Protein AF-A0A3D4I3X6-F1 (afdb_monomer)

Sequence (259 aa):
MLPAADVKYAAGTLLCGEGNVLPPDFGYNLPGGILLLSLNDIINVSFRKSGALKGKGYNADDVD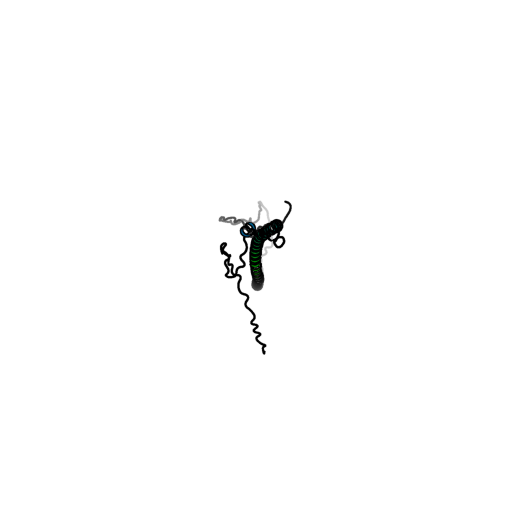SFIEHVRESFEELNKQVVDQGEQIEKLTGEKRQAYEKVKVLADKTEEYRAQEDEIKNALISAQKLGDASVREARHKAEIIVKDAGIKAQRMADDYDRQLAGKKDELRKLQKEVSDFKAKLLSIYKEHLTAIDAIPSYKPEPEPVPEKEPVPHAGESRPDAQPVNAEKEESASAVDKGHDPLSAEISYFDDGGAEG

Secondary structure (DSSP, 8-state):
-----------------------S------TT------HHHHHT--PPP--S-TT-S--HHHHHHHHHHHHHHHHHHHHHHHHHHHHHHHHHHHHHHHHHHHHHHHHHHHHHHHHHHHHHHHHHHHHHHHHHHHHHHHHHHHHHHHHHHHHHHHHHHHHHHHHHHHHHHHHHHHHHHHHHHHHHHHHHHHHHHHHHTS----PPP---------------------------------PPP--S---------------

pLDDT: mean 72.93, std 25.12, range [32.94, 98.69]

Structure (mmCIF, N/CA/C/O backbone):
data_AF-A0A3D4I3X6-F1
#
_entry.id   AF-A0A3D4I3X6-F1
#
loop_
_atom_site.group_PDB
_atom_site.id
_atom_site.type_symbol
_atom_site.label_atom_id
_atom_site.label_alt_id
_atom_site.label_comp_id
_atom_site.label_asym_id
_atom_site.label_entity_id
_atom_site.label_seq_id
_atom_site.pdbx_PDB_ins_code
_atom_site.Cartn_x
_atom_site.Cartn_y
_atom_site.Cartn_z
_atom_site.occupancy
_atom_site.B_iso_or_equiv
_atom_site.auth_seq_id
_atom_site.auth_comp_id
_atom_site.auth_asym_id
_atom_site.auth_atom_id
_atom_site.pdbx_PDB_model_num
ATOM 1 N N . MET A 1 1 ? 8.907 -39.521 -16.634 1.00 35.03 1 MET A N 1
ATOM 2 C CA . MET A 1 1 ? 9.838 -40.666 -16.608 1.00 35.03 1 MET A CA 1
ATOM 3 C C . MET A 1 1 ? 10.117 -41.036 -18.054 1.00 35.03 1 MET A C 1
ATOM 5 O O . MET A 1 1 ? 9.167 -41.271 -18.784 1.00 35.03 1 MET A O 1
ATOM 9 N N . LEU A 1 2 ? 11.404 -41.027 -18.402 1.00 39.78 2 LEU A N 1
ATOM 10 C CA . LEU A 1 2 ? 12.071 -41.277 -19.688 1.00 39.78 2 LEU A CA 1
ATOM 11 C C . LEU A 1 2 ? 12.184 -40.133 -20.728 1.00 39.78 2 LEU A C 1
ATOM 13 O O . LEU A 1 2 ? 11.213 -39.408 -20.932 1.00 39.78 2 LEU A O 1
ATOM 17 N N . PRO A 1 3 ? 13.382 -39.966 -21.346 1.00 44.84 3 PRO A N 1
ATOM 18 C CA . PRO A 1 3 ? 13.825 -38.740 -22.018 1.00 44.84 3 PRO A CA 1
ATOM 19 C C . PRO A 1 3 ? 14.128 -38.933 -23.524 1.00 44.84 3 PRO A C 1
ATOM 21 O O . PRO A 1 3 ? 14.330 -40.048 -23.997 1.00 44.84 3 PRO A O 1
ATOM 24 N N . ALA A 1 4 ? 14.227 -37.841 -24.282 1.00 40.03 4 ALA A N 1
ATOM 25 C CA . ALA A 1 4 ? 14.793 -37.821 -25.636 1.00 40.03 4 ALA A CA 1
ATOM 26 C C . ALA A 1 4 ? 15.517 -36.472 -25.794 1.00 40.03 4 ALA A C 1
ATOM 28 O O . ALA A 1 4 ? 14.891 -35.433 -25.624 1.00 40.03 4 ALA A O 1
ATOM 29 N N . ALA A 1 5 ? 16.846 -36.412 -25.808 1.00 43.47 5 ALA A N 1
ATOM 30 C CA . ALA A 1 5 ? 17.800 -36.857 -26.827 1.00 43.47 5 ALA A CA 1
ATOM 31 C C . ALA A 1 5 ? 18.409 -35.607 -27.481 1.00 43.47 5 ALA A C 1
ATOM 33 O O . ALA A 1 5 ? 17.716 -34.799 -28.096 1.00 43.47 5 ALA A O 1
ATOM 34 N N . ASP A 1 6 ? 19.716 -35.467 -27.273 1.00 42.31 6 ASP A N 1
ATOM 35 C CA . ASP A 1 6 ? 20.592 -34.440 -27.812 1.00 42.31 6 ASP A CA 1
ATOM 36 C C . ASP A 1 6 ? 20.463 -34.293 -29.332 1.00 42.31 6 ASP A C 1
ATOM 38 O O . ASP A 1 6 ? 20.670 -35.249 -30.080 1.00 42.31 6 ASP A O 1
ATOM 42 N N . VAL A 1 7 ? 20.257 -33.061 -29.795 1.00 43.44 7 VAL A N 1
ATOM 43 C CA . VAL A 1 7 ? 20.605 -32.660 -31.161 1.00 43.44 7 VAL A CA 1
ATOM 44 C C . VAL A 1 7 ? 21.654 -31.563 -31.063 1.00 43.44 7 VAL A C 1
ATOM 46 O O . VAL A 1 7 ? 21.364 -30.371 -30.994 1.00 43.44 7 VAL A O 1
ATOM 49 N N . LYS A 1 8 ? 22.914 -32.001 -31.050 1.00 38.53 8 LYS A N 1
ATOM 50 C CA . LYS A 1 8 ? 24.054 -31.173 -31.435 1.00 38.53 8 LYS A CA 1
ATOM 51 C C . LYS A 1 8 ? 23.896 -30.840 -32.917 1.00 38.53 8 LYS A C 1
ATOM 53 O O . LYS A 1 8 ? 24.055 -31.724 -33.753 1.00 38.53 8 LYS A O 1
ATOM 58 N N . TYR A 1 9 ? 23.631 -29.578 -33.238 1.00 34.62 9 TYR A N 1
ATOM 59 C CA . TYR A 1 9 ? 23.887 -29.048 -34.573 1.00 34.62 9 TYR A CA 1
ATOM 60 C C . TYR A 1 9 ? 25.056 -28.072 -34.482 1.00 34.62 9 TYR A C 1
ATOM 62 O O . TYR A 1 9 ? 24.935 -26.952 -33.994 1.00 34.62 9 TYR A O 1
ATOM 70 N N . ALA A 1 10 ? 26.217 -28.560 -34.907 1.00 35.19 10 ALA A N 1
ATOM 71 C CA . ALA A 1 10 ? 27.368 -27.745 -35.231 1.00 35.19 10 ALA A CA 1
ATOM 72 C C . ALA A 1 10 ? 27.200 -27.238 -36.671 1.00 35.19 10 ALA A C 1
ATOM 74 O O . ALA A 1 10 ? 27.252 -28.020 -37.614 1.00 3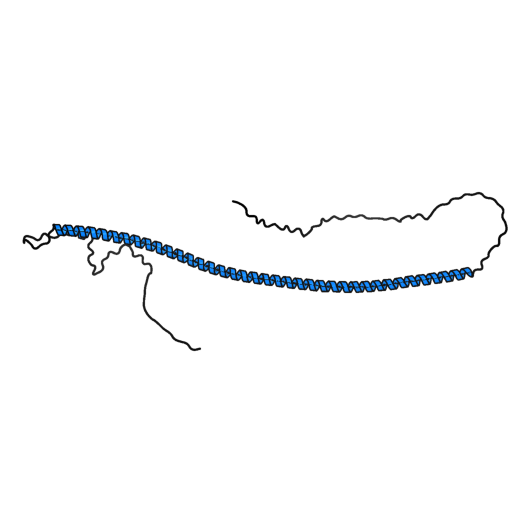5.19 10 ALA A O 1
ATOM 75 N N . ALA A 1 11 ? 26.996 -25.936 -36.821 1.00 37.91 11 ALA A N 1
ATOM 76 C CA . ALA A 1 11 ? 27.254 -25.154 -38.027 1.00 37.91 11 ALA A CA 1
ATOM 77 C C . ALA A 1 11 ? 27.308 -23.705 -37.531 1.00 37.91 11 ALA A C 1
ATOM 79 O O . ALA A 1 11 ? 26.317 -23.167 -37.062 1.00 37.91 11 ALA A O 1
ATOM 80 N N . GLY A 1 12 ? 28.481 -23.114 -37.378 1.00 33.50 12 GLY A N 1
ATOM 81 C CA . GLY A 1 12 ? 29.136 -22.475 -38.504 1.00 33.50 12 GLY A CA 1
ATOM 82 C C . GLY A 1 12 ? 29.430 -21.045 -38.073 1.00 33.50 12 GLY A C 1
ATOM 83 O O . GLY A 1 12 ? 28.535 -20.223 -37.935 1.00 33.50 12 GLY A O 1
ATOM 84 N N . THR A 1 13 ? 30.698 -20.818 -37.770 1.00 38.03 13 THR A N 1
ATOM 85 C CA . THR A 1 13 ? 31.395 -19.546 -37.617 1.00 38.03 13 THR A CA 1
ATOM 86 C C . THR A 1 13 ? 30.725 -18.375 -38.347 1.00 38.03 13 THR A C 1
ATOM 88 O O . THR A 1 13 ? 30.722 -18.343 -39.574 1.00 38.03 13 THR A O 1
ATOM 91 N N . LEU A 1 14 ? 30.267 -17.363 -37.607 1.00 35.75 14 LEU A N 1
ATOM 92 C CA . LEU A 1 14 ? 30.234 -15.986 -38.101 1.00 35.75 14 LEU A CA 1
ATOM 93 C C . LEU A 1 14 ? 30.877 -15.082 -37.051 1.00 35.75 14 LEU A C 1
ATOM 95 O O . LEU A 1 14 ? 30.293 -14.682 -36.048 1.00 35.75 14 LEU A O 1
ATOM 99 N N . LEU A 1 15 ? 32.165 -14.898 -37.304 1.00 35.88 15 LEU A N 1
ATOM 100 C CA . LEU A 1 15 ? 33.088 -13.977 -36.680 1.00 35.88 15 LEU A CA 1
ATOM 101 C C . LEU A 1 15 ? 32.664 -12.517 -36.893 1.00 35.88 15 LEU A C 1
ATOM 103 O O . LEU A 1 15 ? 32.221 -12.145 -37.974 1.00 35.88 15 LEU A O 1
ATOM 107 N N . CYS A 1 16 ? 32.976 -11.732 -35.862 1.00 34.25 16 CYS A N 1
ATOM 108 C CA . CYS A 1 16 ? 33.514 -10.372 -35.900 1.00 34.25 16 CYS A CA 1
ATOM 109 C C . CYS A 1 16 ? 32.629 -9.208 -36.365 1.00 34.25 16 CYS A C 1
ATOM 111 O O . CYS A 1 16 ? 32.230 -9.080 -37.516 1.00 34.25 16 CYS A O 1
ATOM 113 N N . GLY A 1 17 ? 32.507 -8.248 -35.450 1.00 36.88 17 GLY A N 1
ATOM 114 C CA . GLY A 1 17 ? 32.229 -6.848 -35.743 1.00 36.88 17 GLY A CA 1
ATOM 115 C C . GLY A 1 17 ? 32.719 -5.954 -34.606 1.00 36.88 17 GLY A C 1
ATOM 116 O O . GLY A 1 17 ? 32.003 -5.049 -34.193 1.00 36.88 17 GLY A O 1
ATOM 117 N N . GLU A 1 18 ? 33.893 -6.261 -34.039 1.00 39.97 18 GLU A N 1
ATOM 118 C CA . GLU A 1 18 ? 34.625 -5.303 -33.212 1.00 39.97 18 GLU A CA 1
ATOM 119 C C . GLU A 1 18 ? 34.936 -4.073 -34.062 1.00 39.97 18 GLU A C 1
ATOM 121 O O . GLU A 1 18 ? 35.338 -4.182 -35.224 1.00 39.97 18 GLU A O 1
ATOM 126 N N . GLY A 1 19 ? 34.703 -2.901 -33.475 1.00 45.53 19 GLY A N 1
ATOM 127 C CA . GLY A 1 19 ? 35.027 -1.624 -34.077 1.00 45.53 19 GLY A CA 1
ATOM 128 C C . GLY A 1 19 ? 36.520 -1.537 -34.343 1.00 45.53 19 GLY A C 1
ATOM 129 O O . GLY A 1 19 ? 37.296 -1.230 -33.446 1.00 45.53 19 GLY A O 1
ATOM 130 N N . ASN A 1 20 ? 36.899 -1.762 -35.593 1.00 36.06 20 ASN A N 1
ATOM 131 C CA . ASN A 1 20 ? 38.157 -1.28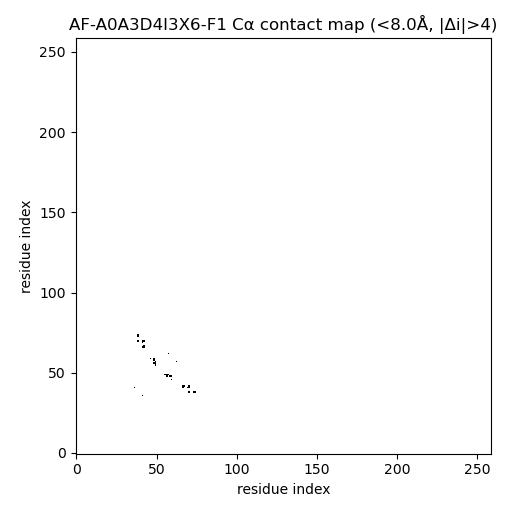8 -36.121 1.00 36.06 20 ASN A CA 1
ATOM 132 C C . ASN A 1 20 ? 37.811 -0.092 -37.003 1.00 36.06 20 ASN A C 1
ATOM 134 O O . ASN A 1 20 ? 37.352 -0.236 -38.136 1.00 36.06 20 ASN A O 1
ATOM 138 N N . VAL A 1 21 ? 37.962 1.102 -36.431 1.00 42.78 21 VAL A N 1
ATOM 139 C CA . VAL A 1 21 ? 38.090 2.328 -37.214 1.00 42.78 21 VAL A CA 1
ATOM 140 C C . VAL A 1 21 ? 39.324 2.110 -38.080 1.00 42.78 21 VAL A C 1
ATOM 142 O O . VAL A 1 21 ? 40.443 2.071 -37.572 1.00 42.78 21 VAL A O 1
ATOM 145 N N . LEU A 1 22 ? 39.105 1.857 -39.369 1.00 40.53 22 LEU A N 1
ATOM 146 C CA . LEU A 1 22 ? 40.184 1.781 -40.342 1.00 40.53 22 LEU A CA 1
ATOM 147 C C . LEU A 1 22 ? 40.937 3.120 -40.303 1.00 40.53 22 LEU A C 1
ATOM 149 O O . LEU A 1 22 ? 40.298 4.168 -40.421 1.00 40.53 22 LEU A O 1
ATOM 153 N N . PRO A 1 23 ? 42.262 3.116 -40.098 1.00 42.53 23 PRO A N 1
ATOM 154 C CA . PRO A 1 23 ? 43.032 4.348 -40.108 1.00 42.53 23 PRO A CA 1
ATOM 155 C C . PRO A 1 23 ? 42.989 4.976 -41.512 1.00 42.53 23 PRO A C 1
ATOM 157 O O . PRO A 1 23 ? 43.092 4.248 -42.507 1.00 42.53 23 PRO A O 1
ATOM 160 N N . PRO A 1 24 ? 42.859 6.310 -41.620 1.00 43.03 24 PRO A N 1
ATOM 161 C CA . PRO A 1 24 ? 42.995 7.007 -42.886 1.00 43.03 24 PRO A CA 1
ATOM 162 C C . PRO A 1 24 ? 44.492 7.101 -43.171 1.00 43.03 24 PRO A C 1
ATOM 164 O O . PRO A 1 24 ? 45.140 7.993 -42.649 1.00 43.03 24 PRO A O 1
ATOM 167 N N . ASP A 1 25 ? 45.049 6.087 -43.832 1.00 42.94 25 ASP A N 1
ATOM 168 C CA . ASP A 1 25 ? 46.314 6.111 -44.592 1.00 42.94 25 ASP A CA 1
ATOM 169 C C . ASP A 1 25 ? 46.874 4.686 -44.690 1.00 42.94 25 ASP A C 1
ATOM 171 O O . ASP A 1 25 ? 47.866 4.316 -44.064 1.00 42.94 25 ASP A O 1
ATOM 175 N N . PHE A 1 26 ? 46.238 3.852 -45.510 1.00 39.22 26 PHE A N 1
ATOM 176 C CA . PHE A 1 26 ? 46.918 2.696 -46.084 1.00 39.22 26 PHE A CA 1
ATOM 177 C C . PHE A 1 26 ? 46.927 2.865 -47.594 1.00 39.22 26 PHE A C 1
ATOM 179 O O . PHE A 1 26 ? 45.924 2.656 -48.272 1.00 39.22 26 PHE A O 1
ATOM 186 N N . GLY A 1 27 ? 48.086 3.268 -48.117 1.00 40.34 27 GLY A N 1
ATOM 187 C CA . GLY A 1 27 ? 48.372 3.198 -49.540 1.00 40.34 27 GLY A CA 1
ATOM 188 C C . GLY A 1 27 ? 48.134 1.771 -50.025 1.00 40.34 27 GLY A C 1
ATOM 189 O O . GLY A 1 27 ? 48.817 0.836 -49.607 1.00 40.34 27 GLY A O 1
ATOM 190 N N . TYR A 1 28 ? 47.135 1.600 -50.885 1.00 42.78 28 TYR A N 1
ATOM 191 C CA . TYR A 1 28 ? 46.808 0.316 -51.484 1.00 42.78 28 TYR A CA 1
ATOM 192 C C . TYR A 1 28 ? 47.929 -0.102 -52.439 1.00 42.78 28 TYR A C 1
ATOM 194 O O . TYR A 1 28 ? 47.981 0.314 -53.592 1.00 42.78 28 TYR A O 1
ATOM 202 N N . ASN A 1 29 ? 48.823 -0.957 -51.954 1.00 42.69 29 ASN A N 1
ATOM 203 C CA . ASN A 1 29 ? 49.679 -1.786 -52.792 1.00 42.69 29 ASN A CA 1
ATOM 204 C C . ASN A 1 29 ? 49.474 -3.246 -52.367 1.00 42.69 29 ASN A C 1
ATOM 206 O O . ASN A 1 29 ? 50.233 -3.805 -51.577 1.00 42.69 29 ASN A O 1
ATOM 210 N N . LEU A 1 30 ? 48.376 -3.848 -52.842 1.00 38.94 30 LEU A N 1
ATOM 211 C CA . LEU A 1 30 ? 48.201 -5.299 -52.797 1.00 38.94 30 LEU A CA 1
ATOM 212 C C . LEU A 1 30 ? 49.022 -5.931 -53.937 1.00 38.94 30 LEU A C 1
ATOM 214 O O . LEU A 1 30 ? 48.936 -5.458 -55.075 1.00 38.94 30 LEU A O 1
ATOM 218 N N . PRO A 1 31 ? 49.782 -7.013 -53.681 1.00 43.03 31 PRO A N 1
ATOM 219 C CA . PRO A 1 31 ? 50.557 -7.694 -54.710 1.00 43.03 31 PRO A CA 1
ATOM 220 C C . PRO A 1 31 ? 49.589 -8.434 -55.641 1.00 43.03 31 PRO A C 1
ATOM 222 O O . PRO A 1 31 ? 49.015 -9.457 -55.278 1.00 43.03 31 PRO A O 1
ATOM 225 N N . GLY A 1 32 ? 49.366 -7.865 -56.826 1.00 48.47 32 GLY A N 1
ATOM 226 C CA . GLY A 1 32 ? 48.333 -8.288 -57.780 1.00 48.47 32 GLY A CA 1
ATOM 227 C C . GLY A 1 32 ? 47.269 -7.223 -58.072 1.00 48.47 32 GLY A C 1
ATOM 228 O O . GLY A 1 32 ? 46.305 -7.512 -58.776 1.00 48.47 32 GLY A O 1
ATOM 229 N N . GLY A 1 33 ? 47.428 -6.005 -57.545 1.00 42.69 33 GLY A N 1
ATOM 230 C CA . GLY A 1 33 ? 46.546 -4.878 -57.824 1.00 42.69 33 GLY A CA 1
ATOM 231 C C . GLY A 1 33 ? 46.549 -4.504 -59.303 1.00 42.69 33 GLY A C 1
ATOM 232 O O . GLY A 1 33 ? 47.593 -4.205 -59.882 1.00 42.69 33 GLY A O 1
ATOM 233 N N . ILE A 1 34 ? 45.360 -4.496 -59.905 1.00 48.91 34 ILE A N 1
ATOM 234 C CA . ILE A 1 34 ? 45.084 -3.707 -61.106 1.00 48.91 34 ILE A CA 1
ATOM 235 C C . ILE A 1 34 ? 45.601 -2.302 -60.788 1.00 48.91 34 ILE A C 1
ATOM 237 O O . ILE A 1 34 ? 45.157 -1.714 -59.803 1.00 48.91 34 ILE A O 1
ATOM 241 N N . LEU A 1 35 ? 46.579 -1.804 -61.551 1.00 46.31 35 LEU A N 1
ATOM 242 C CA . LEU A 1 35 ? 47.034 -0.420 -61.438 1.00 46.31 35 LEU A CA 1
ATOM 243 C C . LEU A 1 35 ? 45.809 0.462 -61.674 1.00 46.31 35 LEU A C 1
ATOM 245 O O . LEU A 1 35 ? 45.363 0.618 -62.811 1.00 46.31 35 LEU A O 1
ATOM 249 N N . LEU A 1 36 ? 45.212 0.944 -60.585 1.00 60.25 36 LEU A N 1
ATOM 250 C CA . LEU A 1 36 ? 44.081 1.848 -60.638 1.00 60.25 36 LEU A CA 1
ATOM 251 C C . LEU A 1 36 ? 44.639 3.151 -61.197 1.00 60.25 36 LEU A C 1
ATOM 253 O O . LEU A 1 36 ? 45.386 3.851 -60.516 1.00 60.25 36 LEU A O 1
ATOM 257 N N . LEU A 1 37 ? 44.361 3.403 -62.473 1.00 67.12 37 LEU A N 1
ATOM 258 C CA . LEU A 1 37 ? 44.776 4.624 -63.144 1.00 67.12 37 LEU A CA 1
ATOM 259 C C . LEU A 1 37 ? 44.219 5.800 -62.344 1.00 67.12 37 LEU A C 1
ATOM 261 O O . LEU A 1 37 ? 43.011 5.886 -62.119 1.00 67.12 37 LEU A O 1
ATOM 265 N N . SER A 1 38 ? 45.097 6.686 -61.882 1.00 67.94 38 SER A N 1
ATOM 266 C CA . SER A 1 38 ? 44.646 7.937 -61.294 1.00 67.94 38 SER A CA 1
ATOM 267 C C . SER A 1 38 ? 44.049 8.819 -62.390 1.00 67.94 38 SER A C 1
ATOM 269 O O . SER A 1 38 ? 44.360 8.674 -63.574 1.00 67.94 38 SER A O 1
ATOM 271 N N . LEU A 1 39 ? 43.219 9.785 -62.001 1.00 70.19 39 LEU A N 1
ATOM 272 C CA . LEU A 1 39 ? 42.683 10.775 -62.935 1.00 70.19 39 LEU A CA 1
ATOM 273 C C . LEU A 1 39 ? 43.812 11.464 -63.729 1.00 70.19 39 LEU A C 1
ATOM 275 O O . LEU A 1 39 ? 43.707 11.661 -64.936 1.00 70.19 39 LEU A O 1
ATOM 279 N N . ASN A 1 40 ? 44.940 11.728 -63.065 1.00 72.62 40 ASN A N 1
ATOM 280 C CA . ASN A 1 40 ? 46.139 12.292 -63.677 1.00 72.62 40 ASN A CA 1
ATOM 281 C C . ASN A 1 40 ? 46.830 11.327 -64.663 1.00 72.62 40 ASN A C 1
ATOM 283 O O . ASN A 1 40 ? 47.427 11.780 -65.640 1.00 72.62 40 ASN A O 1
ATOM 287 N N . ASP A 1 41 ? 46.728 10.013 -64.449 1.00 74.38 41 ASP A N 1
ATOM 288 C CA . ASP A 1 41 ? 47.236 9.008 -65.389 1.00 74.38 41 ASP A CA 1
ATOM 289 C C . ASP A 1 41 ? 46.356 8.926 -66.638 1.00 74.38 41 ASP A C 1
ATOM 291 O O . ASP A 1 41 ? 46.882 8.785 -67.733 1.00 74.38 41 ASP A O 1
ATOM 295 N N . ILE A 1 42 ? 45.036 9.090 -66.506 1.00 74.81 42 ILE A N 1
ATOM 296 C CA . ILE A 1 42 ? 44.106 9.149 -67.647 1.00 74.81 42 ILE A CA 1
ATOM 297 C C . ILE A 1 42 ? 44.336 10.435 -68.464 1.00 74.81 42 ILE A C 1
ATOM 299 O O . ILE A 1 42 ? 44.321 10.393 -69.691 1.00 74.81 42 ILE A O 1
ATOM 303 N N . ILE A 1 43 ? 44.616 11.564 -67.798 1.00 70.50 43 ILE A N 1
ATOM 304 C CA . ILE A 1 43 ? 44.860 12.876 -68.430 1.00 70.50 43 ILE A CA 1
ATOM 305 C C . ILE A 1 43 ? 46.131 12.897 -69.290 1.00 70.50 43 ILE A C 1
ATOM 307 O O . ILE A 1 43 ? 46.134 13.488 -70.366 1.00 70.50 43 ILE A O 1
ATOM 311 N N . ASN A 1 44 ? 47.220 12.285 -68.820 1.00 71.81 44 ASN A N 1
ATOM 312 C CA . ASN A 1 44 ? 48.534 12.404 -69.464 1.00 71.81 44 ASN A CA 1
ATOM 313 C C . ASN A 1 44 ? 48.835 11.287 -70.479 1.00 71.81 44 ASN A C 1
ATOM 315 O O . ASN A 1 44 ? 49.949 11.205 -71.012 1.00 71.81 44 ASN A O 1
ATOM 319 N N . VAL A 1 45 ? 47.866 10.414 -70.761 1.00 74.19 45 VAL A N 1
ATOM 320 C CA . VAL A 1 45 ? 48.013 9.362 -71.769 1.00 74.19 45 VAL A CA 1
ATOM 321 C C . VAL A 1 45 ? 47.946 9.982 -73.164 1.00 74.19 45 VAL A C 1
ATOM 323 O O . VAL A 1 45 ? 46.922 10.507 -73.580 1.00 74.19 45 VAL A O 1
ATOM 326 N N . SER A 1 46 ? 49.051 9.891 -73.910 1.00 64.38 46 SER A N 1
ATOM 327 C CA . SER A 1 46 ? 49.117 10.276 -75.323 1.00 64.38 46 SER A CA 1
ATOM 328 C C . SER A 1 46 ? 49.484 9.071 -76.186 1.00 64.38 46 SER A C 1
ATOM 330 O O . SER A 1 46 ? 50.468 8.365 -75.942 1.00 64.38 46 SER A O 1
ATOM 332 N N . PHE A 1 47 ? 48.685 8.820 -77.220 1.00 70.19 47 PHE A N 1
ATOM 333 C CA . PHE A 1 47 ? 48.922 7.722 -78.151 1.00 70.19 47 PHE A CA 1
ATOM 334 C C . PHE A 1 47 ? 49.738 8.219 -79.350 1.00 70.19 47 PHE A C 1
ATOM 336 O O . PHE A 1 47 ? 49.438 9.242 -79.963 1.00 70.19 47 PHE A O 1
ATOM 343 N N . ARG A 1 48 ? 50.807 7.501 -79.719 1.00 59.59 48 ARG A N 1
ATOM 344 C CA . ARG A 1 48 ? 51.651 7.887 -80.862 1.00 59.59 48 ARG A CA 1
ATOM 345 C C . ARG A 1 48 ? 50.864 7.752 -82.170 1.00 59.59 48 ARG A C 1
ATOM 347 O O . ARG A 1 48 ? 50.415 6.657 -82.505 1.00 59.59 48 ARG A O 1
ATOM 354 N N . LYS A 1 49 ? 50.777 8.838 -82.947 1.00 59.50 49 LYS A N 1
ATOM 355 C CA . LYS A 1 49 ? 50.203 8.836 -84.303 1.00 59.50 49 LYS A CA 1
ATOM 356 C C . LYS A 1 49 ? 50.929 7.793 -85.154 1.00 59.50 49 LYS A C 1
ATOM 358 O O . LYS A 1 49 ? 52.147 7.872 -85.319 1.00 59.50 49 LYS A O 1
ATOM 363 N N . SER A 1 50 ? 50.208 6.794 -85.661 1.00 55.28 50 SER A N 1
ATOM 364 C CA . SER A 1 50 ? 50.796 5.714 -86.458 1.00 55.28 50 SER A CA 1
ATOM 365 C C . SER A 1 50 ? 51.524 6.302 -87.673 1.00 55.28 50 SER A C 1
ATOM 367 O O . SER A 1 50 ? 50.911 6.909 -88.550 1.00 55.28 50 SER A O 1
ATOM 369 N N . GLY A 1 51 ? 52.852 6.180 -87.696 1.00 49.53 51 GLY A N 1
ATOM 370 C CA . GLY A 1 51 ? 53.691 6.732 -88.751 1.00 49.53 51 GLY A CA 1
ATOM 371 C C . GLY A 1 51 ? 53.419 6.081 -90.109 1.00 49.53 51 GLY A C 1
ATOM 372 O O . GLY A 1 51 ? 53.401 4.861 -90.226 1.00 49.53 51 GLY A O 1
ATOM 373 N N . ALA A 1 52 ? 53.232 6.921 -91.128 1.00 54.25 52 ALA A N 1
ATOM 374 C CA . ALA A 1 52 ? 53.537 6.685 -92.544 1.00 54.25 52 ALA A CA 1
ATOM 375 C C . ALA A 1 52 ? 53.050 5.387 -93.238 1.00 54.25 52 ALA A C 1
ATOM 377 O O . ALA A 1 52 ? 53.581 5.049 -94.295 1.00 54.25 52 ALA A O 1
ATOM 378 N N . LEU A 1 53 ? 52.015 4.694 -92.749 1.00 52.03 53 LEU A N 1
ATOM 379 C CA . LEU A 1 53 ? 51.315 3.669 -93.534 1.00 52.03 53 LEU A CA 1
ATOM 380 C C . LEU A 1 53 ? 49.809 3.945 -93.537 1.00 52.03 53 LEU A C 1
ATOM 382 O O . LEU A 1 53 ? 49.110 3.796 -92.536 1.00 52.03 53 LEU A O 1
ATOM 386 N N . LYS A 1 54 ? 49.340 4.428 -94.689 1.00 55.25 54 LYS A N 1
ATOM 387 C CA . LYS A 1 54 ? 47.989 4.931 -94.950 1.00 55.25 54 LYS A CA 1
ATOM 388 C C . LYS A 1 54 ? 46.940 3.850 -94.618 1.00 55.25 54 LYS A C 1
ATOM 390 O O . LYS A 1 54 ? 46.728 2.947 -95.419 1.00 55.25 54 LYS A O 1
ATOM 395 N N . GLY A 1 55 ? 46.295 3.955 -93.448 1.00 55.28 55 GLY A N 1
ATOM 396 C CA . GLY A 1 55 ? 45.011 3.292 -93.162 1.00 55.28 55 GLY A CA 1
ATOM 397 C C . GLY A 1 55 ? 44.937 2.255 -92.031 1.00 55.28 55 GLY A C 1
ATOM 398 O O . GLY A 1 55 ? 44.013 1.449 -92.058 1.00 55.28 55 GLY A O 1
ATOM 399 N N . LYS A 1 56 ? 45.856 2.217 -91.053 1.00 63.03 56 LYS A N 1
ATOM 400 C CA . LYS A 1 56 ? 45.818 1.181 -89.993 1.00 63.03 56 LYS A CA 1
ATOM 401 C C . LYS A 1 56 ? 46.199 1.684 -88.587 1.00 63.03 56 LYS A C 1
ATOM 403 O O . LYS A 1 56 ? 47.005 1.059 -87.906 1.00 63.03 56 LYS A O 1
ATOM 408 N N . GLY A 1 57 ? 45.645 2.822 -88.171 1.00 66.44 57 GLY A N 1
ATOM 409 C CA . GLY A 1 57 ? 45.792 3.380 -86.819 1.00 66.44 57 GLY A CA 1
ATOM 410 C C . GLY A 1 57 ? 44.492 4.032 -86.345 1.00 66.44 57 GLY A C 1
ATOM 411 O O . GLY A 1 57 ? 43.681 4.424 -87.183 1.00 66.44 57 GLY A O 1
ATOM 412 N N . TYR A 1 58 ? 44.287 4.123 -85.028 1.00 69.94 58 TYR A N 1
ATOM 413 C CA . TYR A 1 58 ? 43.172 4.880 -84.449 1.00 69.94 58 TYR A CA 1
ATOM 414 C C . TYR A 1 58 ? 43.370 6.378 -84.719 1.00 69.94 58 TYR A C 1
ATOM 416 O O . TYR A 1 58 ? 44.500 6.874 -84.656 1.00 69.94 58 TYR A O 1
ATOM 424 N N . ASN A 1 59 ? 42.292 7.092 -85.045 1.00 75.81 59 ASN A N 1
ATOM 425 C CA . ASN A 1 59 ? 42.342 8.544 -85.191 1.00 75.81 59 ASN A CA 1
ATOM 426 C C . ASN A 1 59 ? 42.666 9.156 -83.828 1.00 75.81 59 ASN A C 1
ATOM 428 O O . ASN A 1 59 ? 41.996 8.848 -82.847 1.00 75.81 59 ASN A O 1
ATOM 432 N N . ALA A 1 60 ? 43.691 10.005 -83.773 1.00 77.06 60 ALA A N 1
ATOM 433 C CA . ALA A 1 60 ? 44.100 10.641 -82.523 1.00 77.06 60 ALA A CA 1
ATOM 434 C C . ALA A 1 60 ? 42.952 11.466 -81.917 1.00 77.06 60 ALA A C 1
ATOM 436 O O . ALA A 1 60 ? 42.680 11.334 -80.734 1.00 77.06 60 ALA A O 1
ATOM 437 N N . ASP A 1 61 ? 42.208 12.189 -82.758 1.00 78.19 61 ASP A N 1
ATOM 438 C CA . ASP A 1 61 ? 41.109 13.054 -82.319 1.00 78.19 61 ASP A CA 1
ATOM 439 C C . ASP A 1 61 ? 39.941 12.265 -81.678 1.00 78.19 61 ASP A C 1
ATOM 441 O O . ASP A 1 61 ? 39.388 12.687 -80.663 1.00 78.19 61 ASP A O 1
ATOM 4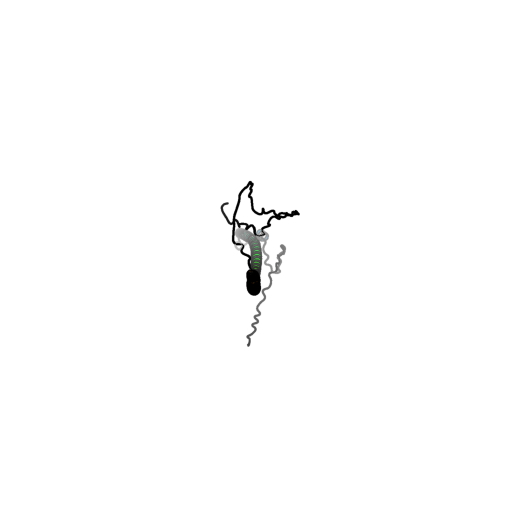45 N N . ASP A 1 62 ? 39.592 11.086 -82.218 1.00 74.75 62 ASP A N 1
ATOM 446 C CA . ASP A 1 62 ? 38.532 10.223 -81.661 1.00 74.75 62 ASP A CA 1
ATOM 447 C C . ASP A 1 62 ? 38.956 9.600 -80.320 1.00 74.75 62 ASP A C 1
ATOM 449 O O . ASP A 1 62 ? 38.144 9.432 -79.408 1.00 74.75 62 ASP A O 1
ATOM 453 N N . VAL A 1 63 ? 40.241 9.250 -80.195 1.00 83.50 63 VAL A N 1
ATOM 454 C CA . VAL A 1 63 ? 40.807 8.691 -78.962 1.00 83.50 63 VAL A CA 1
ATOM 455 C C . VAL A 1 63 ? 40.877 9.759 -77.877 1.00 83.50 63 VAL A C 1
ATOM 457 O O . VAL A 1 63 ? 40.460 9.488 -76.756 1.00 83.50 63 VAL A O 1
ATOM 460 N N . ASP A 1 64 ? 41.320 10.971 -78.206 1.00 81.75 64 ASP A N 1
ATOM 461 C CA . ASP A 1 64 ? 41.368 12.090 -77.263 1.00 81.75 64 ASP A CA 1
ATOM 462 C C . ASP A 1 64 ? 39.957 12.454 -76.765 1.00 81.75 64 ASP A C 1
ATOM 464 O O . ASP A 1 64 ? 39.752 12.637 -75.564 1.00 81.75 64 ASP A O 1
ATOM 468 N N . SER A 1 65 ? 38.952 12.452 -77.652 1.00 83.31 65 SER A N 1
ATOM 469 C CA . SER A 1 65 ? 37.549 12.638 -77.256 1.00 83.31 65 SER A CA 1
ATOM 470 C C . SER A 1 65 ? 37.060 11.533 -76.314 1.00 83.31 65 SER A C 1
ATOM 472 O O . SER A 1 65 ? 36.397 11.822 -75.319 1.00 83.31 65 SER A O 1
ATOM 474 N N . PHE A 1 66 ? 37.405 10.269 -76.572 1.00 83.19 66 PHE A N 1
ATOM 475 C CA . PHE A 1 66 ? 37.046 9.161 -75.685 1.00 83.19 66 PHE A CA 1
ATOM 476 C C . PHE A 1 66 ? 37.733 9.256 -74.312 1.00 83.19 66 PHE A C 1
ATOM 478 O O . PHE A 1 66 ? 37.085 9.008 -73.296 1.00 83.19 66 PHE A O 1
ATOM 485 N N . ILE A 1 67 ? 39.012 9.646 -74.255 1.00 85.50 67 ILE A N 1
ATOM 486 C CA . ILE A 1 67 ? 39.743 9.853 -72.993 1.00 85.50 67 ILE A CA 1
ATOM 487 C C . ILE A 1 67 ? 39.116 10.982 -72.165 1.00 85.50 67 ILE A C 1
ATOM 489 O O . ILE A 1 67 ? 39.030 10.847 -70.945 1.00 85.50 67 ILE A O 1
ATOM 493 N N . GLU A 1 68 ? 38.613 12.045 -72.801 1.00 83.81 68 GLU A N 1
ATOM 494 C CA . GLU A 1 68 ? 37.853 13.092 -72.105 1.00 83.81 68 GLU A CA 1
ATOM 495 C C . GLU A 1 68 ? 36.550 12.543 -71.498 1.00 83.81 68 GLU A C 1
ATOM 497 O O . GLU A 1 68 ? 36.291 12.747 -70.318 1.00 83.81 68 GLU A O 1
ATOM 502 N N . HIS A 1 69 ? 35.776 11.739 -72.237 1.00 82.94 69 HIS A N 1
ATOM 503 C CA . HIS A 1 69 ? 34.557 11.118 -71.693 1.00 82.94 69 HIS A CA 1
ATOM 504 C C . HIS A 1 69 ? 34.853 10.135 -70.546 1.00 82.94 69 HIS A C 1
ATOM 506 O O . HIS A 1 69 ? 34.092 10.055 -69.578 1.00 82.94 69 HIS A O 1
ATOM 512 N N . VAL A 1 70 ? 35.952 9.374 -70.632 1.00 89.06 70 VAL A N 1
ATOM 513 C CA . VAL A 1 70 ? 36.401 8.480 -69.549 1.00 89.06 70 VAL A CA 1
ATOM 514 C C . VAL A 1 70 ? 36.821 9.289 -68.324 1.00 89.06 70 VAL A C 1
ATOM 516 O O . VAL A 1 70 ? 36.514 8.881 -67.205 1.00 89.06 70 VAL A O 1
ATOM 519 N N . ARG A 1 71 ? 37.478 10.437 -68.521 1.00 84.75 71 ARG A N 1
ATOM 520 C CA . ARG A 1 71 ? 37.830 11.369 -67.446 1.00 84.75 71 ARG A CA 1
ATOM 521 C C . ARG A 1 71 ? 36.581 11.877 -66.738 1.00 84.75 71 ARG A C 1
ATOM 523 O O . ARG A 1 71 ? 36.468 11.671 -65.536 1.00 84.75 71 ARG A O 1
ATOM 530 N N . GLU A 1 72 ? 35.641 12.463 -67.476 1.00 88.69 72 GLU A N 1
ATOM 531 C CA . GLU A 1 72 ? 34.390 12.993 -66.919 1.00 88.69 72 GLU A CA 1
ATOM 532 C C . GLU A 1 72 ? 33.608 11.906 -66.164 1.00 88.69 72 GLU A C 1
ATOM 534 O O . GLU A 1 72 ? 33.199 12.107 -65.022 1.00 88.69 72 GLU A O 1
ATOM 539 N N . SER A 1 73 ? 33.486 10.708 -66.750 1.00 85.81 73 SER A N 1
ATOM 540 C CA . SER A 1 73 ? 32.798 9.573 -66.115 1.00 85.81 73 SER A CA 1
ATOM 541 C C . SER A 1 73 ? 33.500 9.099 -64.836 1.00 85.81 73 SER A C 1
ATOM 543 O O . SER A 1 73 ? 32.844 8.711 -63.869 1.00 85.81 73 SER A O 1
ATOM 545 N N . PHE A 1 74 ? 34.837 9.104 -64.812 1.00 88.94 74 PHE A N 1
ATOM 546 C CA . PHE A 1 74 ? 35.619 8.702 -63.642 1.00 88.94 74 PHE A CA 1
ATOM 547 C C . PHE A 1 74 ? 35.599 9.768 -62.538 1.00 88.94 74 PHE A C 1
ATOM 549 O O . PHE A 1 74 ? 35.543 9.423 -61.359 1.00 88.94 74 PHE A O 1
ATOM 556 N N . GLU A 1 75 ? 35.603 11.054 -62.896 1.00 87.75 75 GLU A N 1
ATOM 557 C CA . GLU A 1 75 ? 35.390 12.160 -61.956 1.00 87.75 75 GLU A CA 1
ATOM 558 C C . GLU A 1 75 ? 34.005 12.079 -61.314 1.00 87.75 75 GLU A C 1
ATOM 560 O O . GLU A 1 75 ? 33.893 12.158 -60.089 1.00 87.75 75 GLU A O 1
ATOM 565 N N . GLU A 1 76 ? 32.962 11.856 -62.117 1.00 91.50 76 GLU A N 1
ATOM 566 C CA . GLU A 1 76 ? 31.601 11.685 -61.616 1.00 91.50 76 GLU A CA 1
ATOM 567 C C . GLU A 1 76 ? 31.490 10.459 -60.701 1.00 91.50 76 GLU A C 1
ATOM 569 O O . GLU A 1 76 ? 30.918 10.555 -59.614 1.00 91.50 76 GLU A O 1
ATOM 574 N N . LEU A 1 77 ? 32.102 9.330 -61.076 1.00 91.88 77 LEU A N 1
ATOM 575 C CA . LEU A 1 77 ? 32.139 8.133 -60.236 1.00 91.88 77 LEU A CA 1
ATOM 576 C C . LEU A 1 77 ? 32.872 8.381 -58.910 1.00 91.88 77 LEU A C 1
ATOM 578 O O . LEU A 1 77 ? 32.365 8.001 -57.857 1.00 91.88 77 LEU A O 1
ATOM 582 N N . ASN A 1 78 ? 34.034 9.038 -58.929 1.00 89.38 78 ASN A N 1
ATOM 583 C CA . ASN A 1 78 ? 34.766 9.369 -57.703 1.00 89.38 78 ASN A CA 1
ATOM 584 C C . ASN A 1 78 ? 33.957 10.299 -56.800 1.00 89.38 78 ASN A C 1
ATOM 586 O O . ASN A 1 78 ? 33.906 10.082 -55.590 1.00 89.38 78 ASN A O 1
ATOM 590 N N . LYS A 1 79 ? 33.283 11.297 -57.382 1.00 94.06 79 LYS A N 1
ATOM 591 C CA . LYS A 1 79 ? 32.372 12.169 -56.641 1.00 94.06 79 LYS A CA 1
ATOM 592 C C . LYS A 1 79 ? 31.249 11.359 -55.988 1.00 94.06 79 LYS A C 1
ATOM 594 O O . LYS A 1 79 ? 31.014 11.514 -54.796 1.00 94.06 79 LYS A O 1
ATOM 599 N N . GLN A 1 80 ? 30.616 10.441 -56.722 1.00 94.31 80 GLN A N 1
ATOM 600 C CA . GLN A 1 80 ? 29.578 9.565 -56.170 1.00 94.31 80 GLN A CA 1
ATOM 601 C C . GLN A 1 80 ? 30.098 8.675 -55.034 1.00 94.31 80 GLN A C 1
ATOM 603 O O . GLN A 1 80 ? 29.392 8.491 -54.047 1.00 94.31 80 GLN A O 1
ATOM 608 N N . VAL A 1 81 ? 31.315 8.134 -55.140 1.00 94.75 81 VAL A N 1
ATOM 609 C CA . VAL A 1 81 ? 31.924 7.315 -54.076 1.00 94.75 81 VAL A CA 1
ATOM 610 C C . VAL A 1 81 ? 32.152 8.140 -52.808 1.00 94.75 81 VAL A C 1
ATOM 612 O O . VAL A 1 81 ? 31.854 7.661 -51.713 1.00 94.75 81 VAL A O 1
ATOM 615 N N . VAL A 1 82 ? 32.630 9.381 -52.942 1.00 94.81 82 VAL A N 1
ATOM 616 C CA . VAL A 1 82 ? 32.794 10.302 -51.806 1.00 94.81 82 VAL A CA 1
ATOM 617 C C . VAL A 1 82 ? 31.434 10.643 -51.187 1.00 94.81 82 VAL A C 1
ATOM 619 O O . VAL A 1 82 ? 31.249 10.433 -49.989 1.00 94.81 82 VAL A O 1
ATOM 622 N N . ASP A 1 83 ? 30.455 11.052 -52.001 1.00 95.31 83 ASP A N 1
ATOM 623 C CA . ASP A 1 83 ? 29.099 11.397 -51.550 1.00 95.31 83 ASP A CA 1
ATOM 624 C C . ASP A 1 83 ? 28.402 10.204 -50.857 1.00 95.31 83 ASP A C 1
ATOM 626 O O . ASP A 1 83 ? 27.663 10.371 -49.882 1.00 95.31 83 ASP A O 1
ATOM 630 N N . GLN A 1 84 ? 28.625 8.976 -51.341 1.00 95.62 84 GLN A N 1
ATOM 631 C CA . GLN A 1 84 ? 28.128 7.750 -50.706 1.00 95.62 84 GLN A CA 1
ATOM 632 C C . GLN A 1 84 ? 28.827 7.470 -49.373 1.00 95.62 84 GLN A C 1
ATOM 634 O O . GLN A 1 84 ? 28.164 7.053 -48.422 1.00 95.62 84 GLN A O 1
ATOM 639 N N . GLY A 1 85 ? 30.137 7.712 -49.280 1.00 95.75 85 GLY A N 1
ATOM 640 C CA . GLY A 1 85 ? 30.893 7.587 -48.035 1.00 95.75 85 GLY A CA 1
ATOM 641 C C . GLY A 1 85 ? 30.337 8.491 -46.933 1.00 95.75 85 GLY A C 1
ATOM 642 O O . GLY A 1 85 ? 30.047 8.012 -45.834 1.00 95.75 85 GLY A O 1
ATOM 643 N N . GLU A 1 86 ? 30.085 9.762 -47.253 1.00 96.81 86 GLU A N 1
ATOM 644 C CA . GLU A 1 86 ? 29.484 10.727 -46.321 1.00 96.81 86 GLU A CA 1
ATOM 645 C C . GLU A 1 86 ? 28.076 10.298 -45.870 1.00 96.81 86 GLU A C 1
ATOM 647 O O . GLU A 1 86 ? 27.730 10.377 -44.686 1.00 96.81 86 GLU A O 1
ATOM 652 N N . GLN A 1 87 ? 27.255 9.780 -46.792 1.00 96.81 87 GLN A N 1
ATOM 653 C CA . GLN A 1 87 ? 25.924 9.258 -46.465 1.00 96.81 87 GLN A CA 1
ATOM 654 C C . GLN A 1 87 ? 25.987 8.031 -45.550 1.00 96.81 87 GLN A C 1
ATOM 656 O O . GLN A 1 87 ? 25.192 7.930 -44.612 1.00 96.81 87 GLN A O 1
ATOM 661 N N . ILE A 1 88 ? 26.925 7.110 -45.791 1.00 97.25 88 ILE A N 1
ATOM 662 C CA . ILE A 1 88 ? 27.126 5.928 -44.946 1.00 97.25 88 ILE A CA 1
ATOM 663 C C . ILE A 1 88 ? 27.554 6.348 -43.542 1.00 97.25 88 ILE A C 1
ATOM 665 O O . ILE A 1 88 ? 27.014 5.820 -42.567 1.00 97.25 88 ILE A O 1
ATOM 669 N N . GLU A 1 89 ? 28.477 7.302 -43.413 1.00 97.31 89 GLU A N 1
ATOM 670 C CA . GLU A 1 89 ? 28.909 7.805 -42.108 1.00 97.31 89 GLU A CA 1
ATOM 671 C C . GLU A 1 89 ? 27.736 8.438 -41.349 1.00 97.31 89 GLU A C 1
ATOM 673 O O . GLU A 1 89 ? 27.477 8.086 -40.192 1.00 97.31 89 GLU A O 1
ATOM 678 N N . LYS A 1 90 ? 26.955 9.290 -42.025 1.00 97.94 90 LYS A N 1
ATOM 679 C CA . LYS A 1 90 ? 25.761 9.916 -41.452 1.00 97.94 90 LYS A CA 1
ATOM 680 C C . LYS A 1 90 ? 24.741 8.878 -40.980 1.00 97.94 90 LYS A C 1
ATOM 682 O O . LYS A 1 90 ? 24.333 8.905 -39.817 1.00 97.94 90 LYS A O 1
ATOM 687 N N . LEU A 1 91 ? 24.360 7.937 -41.847 1.00 98.00 91 LEU A N 1
ATOM 688 C CA . LEU A 1 91 ? 23.400 6.880 -41.517 1.00 98.00 91 LEU A CA 1
ATOM 689 C C . LEU A 1 91 ? 23.914 5.983 -40.387 1.00 98.00 91 LEU A C 1
ATOM 691 O O . LEU A 1 91 ? 23.145 5.588 -39.513 1.00 98.00 91 LEU A O 1
ATOM 695 N N . THR A 1 92 ? 25.215 5.696 -40.349 1.00 97.06 92 THR A N 1
ATOM 696 C CA . THR A 1 92 ? 25.834 4.915 -39.269 1.00 97.06 92 THR A CA 1
ATOM 697 C C . THR A 1 92 ? 25.783 5.669 -37.938 1.00 97.06 92 THR A C 1
ATOM 699 O O . THR A 1 92 ? 25.485 5.075 -36.896 1.00 97.06 92 THR A O 1
ATOM 702 N N . GLY A 1 93 ? 26.010 6.985 -37.963 1.00 98.06 93 GLY A N 1
ATOM 703 C CA . GLY A 1 93 ? 25.858 7.867 -36.808 1.00 98.06 93 GLY A CA 1
ATOM 704 C C . GLY A 1 93 ? 24.425 7.893 -36.273 1.00 98.06 93 GLY A C 1
ATOM 705 O O . GLY A 1 93 ? 24.209 7.663 -35.080 1.00 98.06 93 GLY A O 1
ATOM 706 N N . GLU A 1 94 ? 23.443 8.100 -37.151 1.00 97.81 94 GLU A N 1
ATOM 707 C CA . GLU A 1 94 ? 22.015 8.098 -36.807 1.00 97.81 94 GLU A CA 1
ATOM 708 C C . GLU A 1 94 ? 21.564 6.737 -36.270 1.00 97.81 94 GLU A C 1
ATOM 710 O O . GLU A 1 94 ? 20.905 6.663 -35.230 1.00 97.81 94 GLU A O 1
ATOM 715 N N . LYS A 1 95 ? 21.996 5.647 -36.916 1.00 97.69 95 LYS A N 1
ATOM 716 C CA . LYS A 1 95 ? 21.768 4.273 -36.463 1.00 97.69 95 LYS A CA 1
ATOM 717 C C . LYS A 1 95 ? 22.282 4.113 -35.040 1.00 97.69 95 LYS A C 1
ATOM 719 O O . LYS A 1 95 ? 21.512 3.747 -34.159 1.00 97.69 95 LYS A O 1
ATOM 724 N N . ARG A 1 96 ? 23.546 4.448 -34.767 1.00 97.88 96 ARG A N 1
ATOM 725 C CA . ARG A 1 96 ? 24.121 4.354 -33.414 1.00 97.88 96 ARG A CA 1
ATOM 726 C C . ARG A 1 96 ? 23.304 5.136 -32.381 1.00 97.88 96 ARG A C 1
ATOM 728 O O . ARG A 1 96 ? 22.977 4.583 -31.337 1.00 97.88 96 ARG A O 1
ATOM 735 N N . GLN A 1 97 ? 22.916 6.374 -32.684 1.00 98.06 97 GLN A N 1
ATOM 736 C CA . GLN A 1 97 ? 22.079 7.177 -31.785 1.00 98.06 97 GLN A CA 1
ATOM 737 C C . GLN A 1 97 ? 20.701 6.548 -31.539 1.00 98.06 97 GLN A C 1
ATOM 739 O O . GLN A 1 97 ? 20.206 6.578 -30.413 1.00 98.06 97 GLN A O 1
ATOM 744 N N . ALA A 1 98 ? 20.076 5.974 -32.568 1.00 97.62 98 ALA A N 1
ATOM 745 C CA . ALA A 1 98 ? 18.801 5.281 -32.429 1.00 97.62 98 ALA A CA 1
ATOM 746 C C . ALA A 1 98 ? 18.928 4.041 -31.529 1.00 97.62 98 ALA A C 1
ATOM 748 O O . ALA A 1 98 ? 18.090 3.846 -30.651 1.00 97.62 98 ALA A O 1
ATOM 749 N N . TYR A 1 99 ? 19.995 3.250 -31.682 1.00 97.88 99 TYR A N 1
ATOM 750 C CA . TYR A 1 99 ? 20.245 2.091 -30.818 1.00 97.88 99 TYR A CA 1
ATOM 751 C C . TYR A 1 99 ? 20.456 2.485 -29.353 1.00 97.88 99 TYR A C 1
ATOM 753 O O . TYR A 1 99 ? 19.882 1.843 -28.477 1.00 97.88 99 TYR A O 1
ATOM 761 N N . GLU A 1 100 ? 21.205 3.555 -29.075 1.00 98.25 100 GLU A N 1
ATOM 762 C CA . GLU A 1 100 ? 21.371 4.065 -27.704 1.00 98.25 100 GLU A CA 1
ATOM 763 C C . GLU A 1 100 ? 20.032 4.500 -27.094 1.00 98.25 100 GLU A C 1
ATOM 765 O O . GLU A 1 100 ? 19.712 4.146 -25.960 1.00 98.25 100 GLU A O 1
ATOM 770 N N . LYS A 1 101 ? 19.193 5.209 -27.861 1.00 98.31 101 LYS A N 1
ATOM 771 C CA . LYS A 1 101 ? 17.854 5.607 -27.399 1.00 98.31 101 LYS A CA 1
ATOM 772 C C . LYS A 1 101 ? 16.978 4.395 -27.090 1.00 98.31 101 LYS A C 1
ATOM 774 O O . LYS A 1 101 ? 16.326 4.376 -26.051 1.00 98.31 101 LYS A O 1
ATOM 779 N N . VAL A 1 102 ? 16.973 3.387 -27.965 1.00 98.19 102 VAL A N 1
ATOM 780 C CA . VAL A 1 102 ? 16.217 2.142 -27.753 1.00 98.19 102 VAL A CA 1
ATOM 781 C C . VAL A 1 102 ? 16.710 1.413 -26.508 1.00 98.19 102 VAL A C 1
ATOM 783 O O . VAL A 1 102 ? 15.887 0.953 -25.725 1.00 98.19 102 VAL A O 1
ATOM 786 N N . LYS A 1 103 ? 18.026 1.356 -26.290 1.00 98.25 103 LYS A N 1
ATOM 787 C CA . LYS A 1 103 ? 18.611 0.745 -25.096 1.00 98.25 103 LYS A CA 1
ATOM 788 C C . LYS A 1 103 ? 18.143 1.447 -23.821 1.00 98.25 103 LYS A C 1
ATOM 790 O O . LYS A 1 103 ? 17.574 0.800 -22.955 1.00 98.25 103 LYS A O 1
ATOM 795 N N . VAL A 1 104 ? 18.276 2.772 -23.750 1.00 98.25 104 VAL A N 1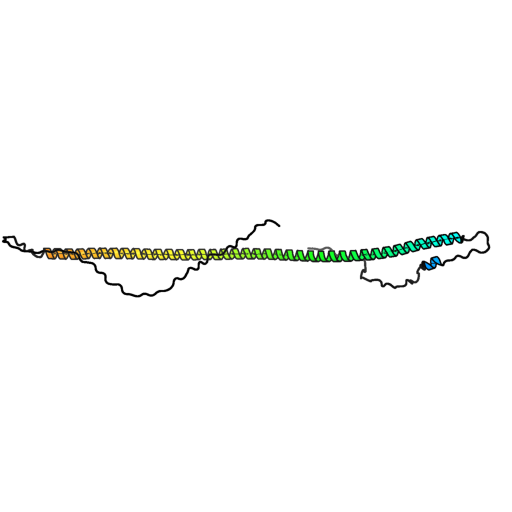
ATOM 796 C CA . VAL A 1 104 ? 17.826 3.549 -22.580 1.00 98.25 104 VAL A CA 1
ATOM 797 C C . VAL A 1 104 ? 16.324 3.381 -22.333 1.00 98.25 104 VAL A C 1
ATOM 799 O O . VAL A 1 104 ? 15.887 3.312 -21.188 1.00 98.25 104 VAL A O 1
ATOM 802 N N . LEU A 1 105 ? 15.515 3.323 -23.393 1.00 97.50 105 LEU A N 1
ATOM 803 C CA . LEU A 1 105 ? 14.074 3.089 -23.272 1.00 97.50 105 LEU A CA 1
ATOM 804 C C . LEU A 1 105 ? 13.759 1.676 -22.767 1.00 97.50 105 LEU A C 1
ATOM 806 O O . LEU A 1 105 ? 12.852 1.519 -21.949 1.00 97.50 105 LEU A O 1
ATOM 810 N N . ALA A 1 106 ? 14.495 0.665 -23.228 1.00 97.75 106 ALA A N 1
ATOM 811 C CA . ALA A 1 106 ? 14.355 -0.706 -22.754 1.00 97.75 106 ALA A CA 1
ATOM 812 C C . ALA A 1 106 ? 14.726 -0.816 -21.267 1.00 97.75 106 ALA A C 1
ATOM 814 O O . ALA A 1 106 ? 13.916 -1.323 -20.493 1.00 97.75 106 ALA A O 1
ATOM 815 N N . ASP A 1 107 ? 15.863 -0.239 -20.865 1.00 98.12 107 ASP A N 1
ATOM 816 C CA . ASP A 1 107 ? 16.336 -0.227 -19.475 1.00 98.12 107 ASP A CA 1
ATOM 817 C C . ASP A 1 107 ? 15.306 0.449 -18.549 1.00 98.12 107 ASP A C 1
ATOM 819 O O . ASP A 1 107 ? 14.912 -0.110 -17.526 1.00 98.12 107 ASP A O 1
ATOM 823 N N . LYS A 1 108 ? 14.770 1.612 -18.949 1.00 98.44 108 LYS A N 1
ATOM 824 C CA . LYS A 1 108 ? 13.705 2.300 -18.195 1.00 98.44 108 LYS A CA 1
ATOM 825 C C . LYS A 1 108 ? 12.410 1.495 -18.119 1.00 98.44 108 LYS A C 1
ATOM 827 O O . LYS A 1 108 ? 11.700 1.560 -17.122 1.00 98.44 108 LYS A O 1
ATOM 832 N N . THR A 1 109 ? 12.072 0.755 -19.172 1.00 98.06 109 THR A N 1
ATOM 833 C CA . THR A 1 109 ? 10.869 -0.088 -19.176 1.00 98.06 109 THR A CA 1
ATOM 834 C C . THR A 1 109 ? 11.010 -1.247 -18.191 1.00 98.06 109 THR A C 1
ATOM 836 O O . THR A 1 109 ? 10.045 -1.596 -17.514 1.00 98.06 109 THR A O 1
ATOM 839 N N . GLU A 1 110 ? 12.198 -1.842 -18.093 1.00 97.75 110 GLU A N 1
ATOM 840 C CA . GLU A 1 110 ? 12.489 -2.879 -17.103 1.00 97.75 110 GLU A CA 1
ATOM 841 C C . GLU A 1 110 ? 12.470 -2.316 -15.677 1.00 97.75 110 GLU A C 1
ATOM 843 O O . GLU A 1 110 ? 11.841 -2.907 -14.800 1.00 97.75 110 GLU A O 1
ATOM 848 N N . GLU A 1 111 ? 13.05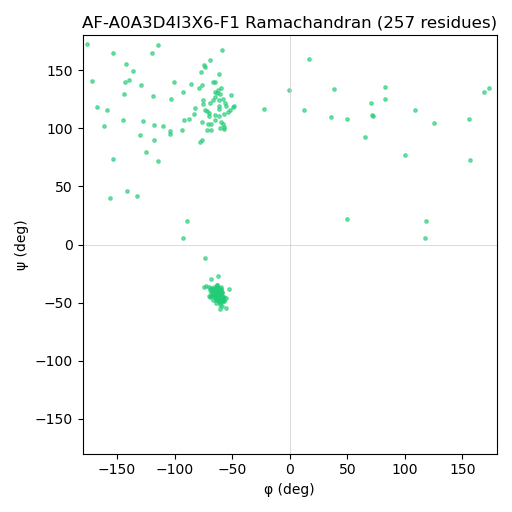2 -1.133 -15.466 1.00 98.25 111 GLU A N 1
ATOM 849 C CA . GLU A 1 111 ? 12.997 -0.424 -14.185 1.00 98.25 111 GLU A CA 1
ATOM 850 C C . GLU A 1 111 ? 11.550 -0.158 -13.742 1.00 98.25 111 GLU A C 1
ATOM 852 O O . GLU A 1 111 ? 11.178 -0.493 -12.618 1.00 98.25 111 GLU A O 1
ATOM 857 N N . TYR A 1 112 ? 10.700 0.373 -14.629 1.00 98.25 112 TYR A N 1
ATOM 858 C CA . TYR A 1 112 ? 9.291 0.616 -14.307 1.00 98.25 112 TYR A CA 1
ATOM 859 C C . TYR A 1 112 ? 8.522 -0.669 -14.003 1.00 98.25 112 TYR A C 1
ATOM 861 O O . TYR A 1 112 ? 7.669 -0.664 -13.120 1.00 98.25 112 TYR A O 1
ATOM 869 N N . ARG A 1 113 ? 8.836 -1.782 -14.676 1.00 98.00 113 ARG A N 1
ATOM 870 C CA . ARG A 1 113 ? 8.238 -3.087 -14.354 1.00 98.00 113 ARG A CA 1
ATOM 871 C C . ARG A 1 113 ? 8.657 -3.580 -12.971 1.00 98.00 113 ARG A C 1
ATOM 873 O O . ARG A 1 113 ? 7.808 -4.047 -12.219 1.00 98.00 113 ARG A O 1
ATOM 880 N N . ALA A 1 114 ? 9.932 -3.436 -12.616 1.00 98.00 114 ALA A N 1
ATOM 881 C CA . ALA A 1 114 ? 10.420 -3.796 -11.288 1.00 98.00 114 ALA A CA 1
ATOM 882 C C . ALA A 1 114 ? 9.768 -2.935 -10.190 1.00 98.00 114 ALA A C 1
ATOM 884 O O . ALA A 1 114 ? 9.320 -3.468 -9.174 1.00 98.00 114 ALA A O 1
ATOM 885 N N . GLN A 1 115 ? 9.645 -1.624 -10.421 1.00 98.25 115 GLN A N 1
ATOM 886 C CA . GLN A 1 115 ? 8.946 -0.708 -9.514 1.00 98.25 115 GLN A CA 1
ATOM 887 C C . GLN A 1 115 ? 7.459 -1.057 -9.383 1.00 98.25 115 GLN A C 1
ATOM 889 O O . GLN A 1 115 ? 6.913 -1.023 -8.283 1.00 98.25 115 GLN A O 1
ATOM 894 N N . GLU A 1 116 ? 6.789 -1.428 -10.476 1.00 98.25 116 GLU A N 1
ATOM 895 C CA . GLU A 1 116 ? 5.388 -1.856 -10.441 1.00 98.25 116 GLU A CA 1
ATOM 896 C C . GLU A 1 116 ? 5.201 -3.096 -9.552 1.00 98.25 116 GLU A C 1
ATOM 898 O O . GLU A 1 116 ? 4.263 -3.157 -8.753 1.00 98.25 116 GLU A O 1
ATOM 903 N N . ASP A 1 117 ? 6.107 -4.068 -9.643 1.00 97.88 117 ASP A N 1
ATOM 904 C CA . ASP A 1 117 ? 6.069 -5.269 -8.809 1.00 97.88 117 ASP A CA 1
ATOM 905 C C . ASP A 1 117 ? 6.374 -4.965 -7.335 1.00 97.88 117 ASP A C 1
ATOM 907 O O . ASP A 1 117 ? 5.718 -5.509 -6.440 1.00 97.88 117 ASP A O 1
ATOM 911 N N . GLU A 1 118 ? 7.302 -4.049 -7.055 1.00 98.31 118 GLU A N 1
ATOM 912 C CA . GLU A 1 118 ? 7.549 -3.553 -5.699 1.00 98.31 118 GLU A CA 1
ATOM 913 C C . GLU A 1 118 ? 6.306 -2.865 -5.117 1.00 98.31 118 GLU A C 1
ATOM 915 O O . GLU A 1 118 ? 5.889 -3.185 -4.000 1.00 98.31 118 GLU A O 1
ATOM 920 N N . ILE A 1 119 ? 5.650 -1.996 -5.892 1.00 98.19 119 ILE A N 1
ATOM 921 C CA . ILE A 1 119 ? 4.416 -1.310 -5.488 1.00 98.19 119 ILE A CA 1
ATOM 922 C C . ILE A 1 119 ? 3.293 -2.318 -5.230 1.00 98.19 119 ILE A C 1
ATOM 924 O O . ILE A 1 119 ? 2.596 -2.209 -4.219 1.00 98.19 119 ILE A O 1
ATOM 928 N N . LYS A 1 120 ? 3.120 -3.334 -6.085 1.00 98.31 120 LYS A N 1
ATOM 929 C CA . LYS A 1 120 ? 2.136 -4.410 -5.857 1.00 98.31 120 LYS A CA 1
ATOM 930 C C . LYS A 1 120 ? 2.411 -5.144 -4.548 1.00 98.31 120 LYS A C 1
ATOM 932 O O . LYS A 1 120 ? 1.488 -5.376 -3.765 1.00 98.31 120 LYS A O 1
ATOM 937 N N . ASN A 1 121 ? 3.671 -5.478 -4.281 1.00 98.25 121 ASN A N 1
ATOM 938 C CA . ASN A 1 121 ? 4.065 -6.146 -3.043 1.00 98.25 121 ASN A CA 1
ATOM 939 C C . ASN A 1 121 ? 3.829 -5.258 -1.812 1.00 98.25 121 ASN A C 1
ATOM 941 O O . ASN A 1 121 ? 3.315 -5.742 -0.799 1.00 98.25 121 ASN A O 1
ATOM 945 N N . ALA A 1 122 ? 4.141 -3.963 -1.907 1.00 98.38 122 ALA A N 1
ATOM 946 C CA . ALA A 1 122 ? 3.867 -2.977 -0.866 1.00 98.38 122 ALA A CA 1
ATOM 947 C C . ALA A 1 122 ? 2.359 -2.801 -0.618 1.00 98.38 122 ALA A C 1
ATOM 949 O O . ALA A 1 122 ? 1.926 -2.713 0.528 1.00 98.38 122 ALA A O 1
ATOM 950 N N . LEU A 1 123 ? 1.532 -2.822 -1.665 1.00 98.38 123 LEU A N 1
ATOM 951 C CA . LEU A 1 123 ? 0.078 -2.735 -1.530 1.00 98.38 123 LEU A CA 1
ATOM 952 C C . LEU A 1 123 ? -0.496 -3.967 -0.821 1.00 98.38 123 LEU A C 1
ATOM 954 O O . LEU A 1 123 ? -1.325 -3.840 0.080 1.00 98.38 123 LEU A O 1
ATOM 958 N N . ILE A 1 124 ? -0.020 -5.164 -1.176 1.00 98.19 124 ILE A N 1
ATOM 959 C CA . ILE A 1 124 ? -0.432 -6.410 -0.518 1.00 98.19 124 ILE A CA 1
ATOM 960 C C . ILE A 1 124 ? -0.011 -6.406 0.957 1.00 98.19 124 ILE A C 1
ATOM 962 O O . ILE A 1 124 ? -0.776 -6.849 1.817 1.00 98.19 124 ILE A O 1
ATOM 966 N N . SER A 1 125 ? 1.197 -5.933 1.276 1.00 98.38 125 SER A N 1
ATOM 967 C CA . SER A 1 125 ? 1.666 -5.863 2.663 1.00 98.38 125 SER A CA 1
ATOM 968 C C . SER A 1 125 ? 0.880 -4.828 3.472 1.00 98.38 125 SER A C 1
ATOM 970 O O . SER A 1 125 ? 0.453 -5.142 4.583 1.00 98.38 125 SER A O 1
ATOM 972 N N . ALA A 1 126 ? 0.593 -3.658 2.895 1.00 98.38 126 ALA A N 1
ATOM 973 C CA . ALA A 1 126 ? -0.250 -2.631 3.498 1.00 98.38 126 ALA A CA 1
ATOM 974 C C . ALA A 1 126 ? -1.672 -3.143 3.759 1.00 98.38 126 ALA A C 1
ATOM 976 O O . ALA A 1 126 ? -2.194 -2.958 4.858 1.00 98.38 126 ALA A O 1
ATOM 977 N N . GLN A 1 127 ? -2.276 -3.858 2.803 1.00 98.19 127 GLN A N 1
ATOM 978 C CA . GLN A 1 127 ? -3.591 -4.472 2.988 1.00 98.19 127 GLN A CA 1
ATOM 979 C C . GLN A 1 127 ? -3.571 -5.500 4.124 1.00 98.19 127 GLN A C 1
ATOM 981 O O . GLN A 1 127 ? -4.406 -5.440 5.023 1.00 98.19 127 GLN A O 1
ATOM 986 N N . LYS A 1 128 ? -2.592 -6.414 4.133 1.00 98.38 128 LYS A N 1
ATOM 987 C CA . LYS A 1 128 ? -2.449 -7.413 5.205 1.00 98.38 128 LYS A CA 1
ATOM 988 C C . LYS A 1 128 ? -2.258 -6.761 6.572 1.00 98.38 128 LYS A C 1
ATOM 990 O O . LYS A 1 128 ? -2.823 -7.240 7.553 1.00 98.38 128 LYS A O 1
ATOM 995 N N . LEU A 1 129 ? -1.470 -5.689 6.639 1.00 98.44 129 LEU A N 1
ATOM 996 C CA . LEU A 1 129 ? -1.255 -4.924 7.862 1.00 98.44 129 LEU A CA 1
ATOM 997 C C . LEU A 1 129 ? -2.546 -4.234 8.319 1.00 98.44 129 LEU A C 1
ATOM 999 O O . LEU A 1 129 ? -2.879 -4.300 9.501 1.00 98.44 129 LEU A O 1
ATOM 1003 N N . GLY A 1 130 ? -3.298 -3.636 7.393 1.00 98.38 130 GLY A N 1
ATOM 1004 C CA . GLY A 1 130 ? -4.609 -3.049 7.662 1.00 98.38 130 GLY A CA 1
ATOM 1005 C C . GLY A 1 130 ? -5.599 -4.082 8.201 1.00 98.38 130 GLY A C 1
AT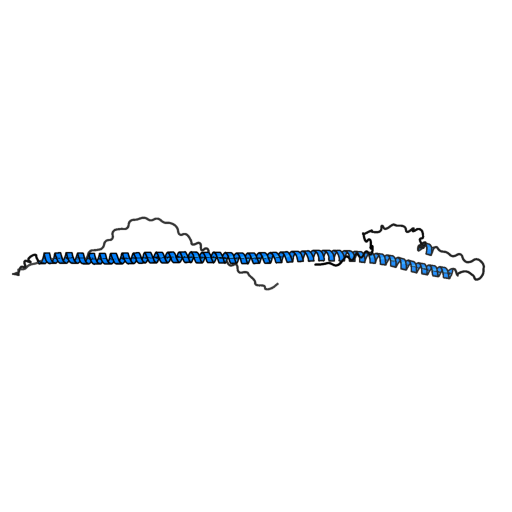OM 1006 O O . GLY A 1 130 ? -6.182 -3.882 9.266 1.00 98.38 130 GLY A O 1
ATOM 1007 N N . ASP A 1 131 ? -5.721 -5.232 7.536 1.00 98.31 131 ASP A N 1
ATOM 1008 C CA . ASP A 1 131 ? -6.593 -6.330 7.964 1.00 98.31 131 ASP A CA 1
ATOM 1009 C C . ASP A 1 131 ? -6.197 -6.880 9.341 1.00 98.31 131 ASP A C 1
ATOM 1011 O O . ASP A 1 131 ? -7.060 -7.171 10.177 1.00 98.31 131 ASP A O 1
ATOM 1015 N N . ALA A 1 132 ? -4.893 -7.018 9.601 1.00 98.31 132 ALA A N 1
ATOM 1016 C CA . ALA A 1 132 ? -4.377 -7.437 10.899 1.00 98.31 132 ALA A CA 1
ATOM 1017 C C . ALA A 1 132 ? -4.699 -6.407 11.993 1.00 98.31 132 ALA A C 1
ATOM 1019 O O . ALA A 1 132 ? -5.208 -6.789 13.047 1.00 98.31 132 ALA A O 1
ATOM 1020 N N . SER A 1 133 ? -4.487 -5.116 11.722 1.00 98.56 133 SER A N 1
ATOM 1021 C CA . SER A 1 133 ? -4.782 -4.019 12.649 1.00 98.56 133 SER A CA 1
ATOM 1022 C C . SER A 1 133 ? -6.273 -3.948 12.990 1.00 98.56 133 SER A C 1
ATOM 1024 O O . SER A 1 133 ? -6.642 -3.900 14.164 1.00 98.56 133 SER A O 1
ATOM 1026 N N . VAL A 1 134 ? -7.151 -4.045 11.985 1.00 98.50 134 VAL A N 1
ATOM 1027 C CA . VAL A 1 134 ? -8.608 -4.063 12.190 1.00 98.50 134 VAL A CA 1
ATOM 1028 C C . VAL A 1 134 ? -9.030 -5.279 13.011 1.00 98.50 134 VAL A C 1
ATOM 1030 O O . VAL A 1 134 ? -9.858 -5.158 13.916 1.00 98.50 134 VAL A O 1
ATOM 1033 N N . ARG A 1 135 ? -8.468 -6.461 12.730 1.00 98.44 135 ARG A N 1
ATOM 1034 C CA . ARG A 1 135 ? -8.761 -7.678 13.498 1.00 98.44 135 ARG A CA 1
ATOM 1035 C C . ARG A 1 135 ? -8.316 -7.545 14.952 1.00 98.44 135 ARG A C 1
ATOM 1037 O O . ARG A 1 135 ? -9.081 -7.900 15.846 1.00 98.44 135 ARG A O 1
ATOM 1044 N N . GLU A 1 136 ? -7.118 -7.023 15.188 1.00 98.44 136 GLU A N 1
ATOM 1045 C CA . GLU A 1 136 ? -6.586 -6.800 16.531 1.00 98.44 136 GLU A CA 1
ATOM 1046 C C . GLU A 1 136 ? -7.435 -5.786 17.308 1.00 98.44 136 GLU A C 1
ATOM 1048 O O . GLU A 1 136 ? -7.815 -6.047 18.450 1.00 98.44 136 GLU A O 1
ATOM 1053 N N . ALA A 1 137 ? -7.801 -4.666 16.679 1.00 98.62 137 ALA A N 1
ATOM 1054 C CA . ALA A 1 137 ? -8.663 -3.653 17.278 1.00 98.62 137 ALA A CA 1
ATOM 1055 C C . ALA A 1 137 ? -10.045 -4.220 17.637 1.00 98.62 137 ALA A C 1
ATOM 1057 O O . ALA A 1 137 ? -10.525 -4.006 18.749 1.00 98.62 137 ALA A O 1
ATOM 1058 N N . ARG A 1 138 ? -10.661 -5.003 16.738 1.00 98.50 138 ARG A N 1
ATOM 1059 C CA . ARG A 1 138 ? -11.938 -5.686 17.007 1.00 98.50 138 ARG A CA 1
ATOM 1060 C C . ARG A 1 138 ? -11.825 -6.667 18.168 1.00 98.50 138 ARG A C 1
ATOM 1062 O O . ARG A 1 138 ? -12.696 -6.678 19.031 1.00 98.50 138 ARG A O 1
ATOM 1069 N N . HIS A 1 139 ? -10.749 -7.447 18.219 1.00 98.62 139 HIS A N 1
ATOM 1070 C CA . HIS A 1 139 ? -10.519 -8.388 19.309 1.00 98.62 139 HIS A CA 1
ATOM 1071 C C . HIS A 1 139 ? -10.342 -7.673 20.657 1.00 98.62 139 HIS A C 1
ATOM 1073 O O . HIS A 1 139 ? -10.972 -8.046 21.645 1.00 98.62 139 HIS A O 1
ATOM 1079 N N . LYS A 1 140 ? -9.548 -6.595 20.694 1.00 98.62 140 LYS A N 1
ATOM 1080 C CA . LYS A 1 140 ? -9.384 -5.748 21.886 1.00 98.62 140 LYS A CA 1
ATOM 1081 C C . LYS A 1 140 ? -10.710 -5.128 22.327 1.00 98.62 140 LYS A C 1
ATOM 1083 O O . LYS A 1 140 ? -11.031 -5.171 23.511 1.00 98.62 140 LYS A O 1
ATOM 1088 N N . ALA A 1 141 ? -11.497 -4.602 21.389 1.00 98.69 141 ALA A N 1
ATOM 1089 C CA . ALA A 1 141 ? -12.817 -4.052 21.681 1.00 98.69 141 ALA A CA 1
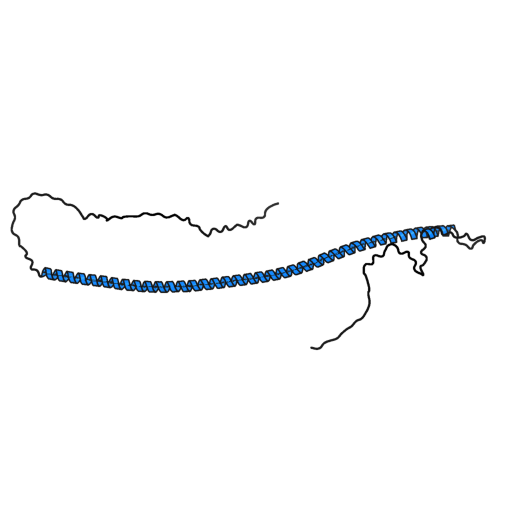ATOM 1090 C C . ALA A 1 141 ? -13.758 -5.114 22.272 1.00 98.69 141 ALA A C 1
ATOM 1092 O O . ALA A 1 141 ? -14.423 -4.856 23.271 1.00 98.69 141 ALA A O 1
ATOM 1093 N N . GLU A 1 142 ? -13.770 -6.327 21.715 1.00 98.50 142 GLU A N 1
ATOM 1094 C CA . GLU A 1 142 ? -14.577 -7.435 22.232 1.00 98.50 142 GLU A CA 1
ATOM 1095 C C . GLU A 1 142 ? -14.183 -7.815 23.667 1.00 98.50 142 GLU A C 1
ATOM 1097 O O . GLU A 1 142 ? -15.056 -8.023 24.512 1.00 98.50 142 GLU A O 1
ATOM 1102 N N . ILE A 1 143 ? -12.880 -7.862 23.966 1.00 98.50 143 ILE A N 1
ATOM 1103 C CA . ILE A 1 143 ? -12.380 -8.102 25.326 1.00 98.50 143 ILE A CA 1
ATOM 1104 C C . ILE A 1 143 ? -12.859 -7.002 26.276 1.00 98.50 143 ILE A C 1
ATOM 1106 O O . ILE A 1 143 ? -13.373 -7.318 27.346 1.00 98.50 143 ILE A O 1
ATOM 1110 N N . ILE A 1 144 ? -12.733 -5.730 25.885 1.00 98.56 144 ILE A N 1
ATOM 1111 C CA . ILE A 1 144 ? -13.156 -4.590 26.711 1.00 98.56 144 ILE A CA 1
ATOM 1112 C C . ILE A 1 144 ? -14.657 -4.658 27.000 1.00 98.56 144 ILE A C 1
ATOM 1114 O O . ILE A 1 144 ? -15.062 -4.505 28.149 1.00 98.56 144 ILE A O 1
ATOM 1118 N N . VAL A 1 145 ? -15.484 -4.932 25.988 1.00 98.69 145 VAL A N 1
ATOM 1119 C CA . VAL A 1 145 ? -16.941 -5.048 26.156 1.00 98.69 145 VAL A CA 1
ATOM 1120 C C . VAL A 1 145 ? -17.294 -6.212 27.080 1.00 98.69 145 VAL A C 1
ATOM 1122 O O . VAL A 1 145 ? -18.131 -6.055 27.969 1.00 98.69 145 VAL A O 1
ATOM 1125 N N . LYS A 1 146 ? -16.641 -7.369 26.920 1.00 98.56 146 LYS A N 1
ATOM 1126 C CA . LYS A 1 146 ? -16.854 -8.530 27.797 1.00 98.56 146 LYS A CA 1
ATOM 1127 C C . LYS A 1 146 ? -16.440 -8.243 29.239 1.00 98.56 146 LYS A C 1
ATOM 1129 O O . LYS A 1 146 ? -17.198 -8.550 30.154 1.00 98.56 146 LYS A O 1
ATOM 1134 N N . ASP A 1 147 ? -15.275 -7.636 29.449 1.00 98.44 147 ASP A N 1
ATOM 1135 C CA . ASP A 1 147 ? -14.786 -7.272 30.782 1.00 98.44 147 ASP A CA 1
ATOM 1136 C C . ASP A 1 147 ? -15.692 -6.229 31.453 1.00 98.44 147 ASP A C 1
ATOM 1138 O O . ASP A 1 147 ? -16.089 -6.399 32.607 1.00 98.44 147 ASP A O 1
ATOM 1142 N N . ALA A 1 148 ? -16.105 -5.197 30.711 1.00 98.50 148 ALA A N 1
ATOM 1143 C CA . ALA A 1 148 ? -17.068 -4.206 31.179 1.00 98.50 148 ALA A CA 1
ATOM 1144 C C . ALA A 1 148 ? -18.414 -4.850 31.543 1.00 98.50 148 ALA A C 1
ATOM 1146 O O . ALA A 1 148 ? -18.968 -4.539 32.595 1.00 98.50 148 ALA A O 1
ATOM 1147 N N . GLY A 1 149 ? -18.905 -5.794 30.732 1.00 98.38 149 GLY A N 1
ATOM 1148 C CA . GLY A 1 149 ? -20.126 -6.548 31.015 1.00 98.38 149 GLY A CA 1
ATOM 1149 C C . GLY A 1 149 ? -20.027 -7.381 32.296 1.00 98.38 149 GLY A C 1
ATOM 1150 O O . GLY A 1 149 ? -20.921 -7.328 33.137 1.00 98.38 149 GLY A O 1
ATOM 1151 N N . ILE A 1 150 ? -18.914 -8.093 32.499 1.00 98.44 150 ILE A N 1
ATOM 1152 C CA . ILE A 1 150 ? -18.673 -8.871 33.726 1.00 98.44 150 ILE A CA 1
ATOM 1153 C C . ILE A 1 150 ? -18.602 -7.951 34.950 1.00 98.44 150 ILE A C 1
ATOM 1155 O O . ILE A 1 150 ? -19.180 -8.2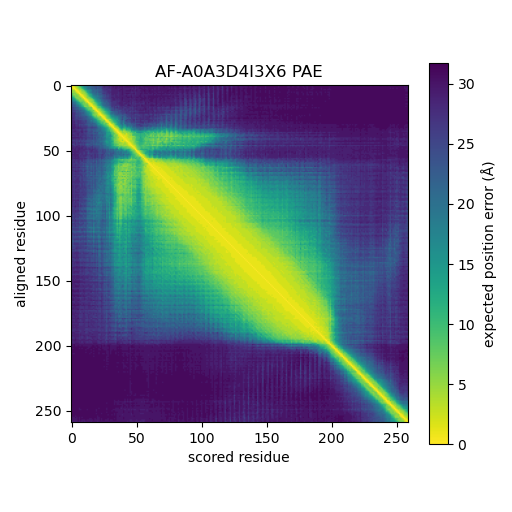66 35.990 1.00 98.44 150 ILE A O 1
ATOM 1159 N N . LYS A 1 151 ? -17.905 -6.814 34.847 1.00 98.50 151 LYS A N 1
ATOM 1160 C CA . LYS A 1 151 ? -17.814 -5.827 35.933 1.00 98.50 151 LYS A CA 1
ATOM 1161 C C . LYS A 1 151 ? -19.178 -5.230 36.265 1.00 98.50 151 LYS A C 1
ATOM 1163 O O . LYS A 1 151 ? -19.537 -5.194 37.438 1.00 98.50 151 LYS A O 1
ATOM 1168 N N . ALA A 1 152 ? -19.946 -4.829 35.254 1.00 98.56 152 ALA A N 1
ATOM 1169 C CA . ALA A 1 152 ? -21.290 -4.294 35.433 1.00 98.56 152 ALA A CA 1
ATOM 1170 C C . ALA A 1 152 ? -22.217 -5.312 36.110 1.00 98.56 152 ALA A C 1
ATOM 1172 O O . ALA A 1 152 ? -22.897 -4.962 37.071 1.00 98.56 152 ALA A O 1
ATOM 1173 N N . GLN A 1 153 ? -22.183 -6.580 35.681 1.00 98.19 153 GLN A N 1
ATOM 1174 C CA . GLN A 1 153 ? -22.976 -7.638 36.308 1.00 98.19 153 GLN A CA 1
ATOM 1175 C C . GLN A 1 153 ? -22.586 -7.842 37.776 1.00 98.19 153 GLN A C 1
ATOM 1177 O O . GLN A 1 153 ? -23.452 -7.889 38.640 1.00 98.19 153 GLN A O 1
ATOM 1182 N N . ARG A 1 154 ? -21.283 -7.893 38.081 1.00 98.44 154 ARG A N 1
ATOM 1183 C CA . ARG A 1 154 ? -20.801 -8.012 39.467 1.00 98.44 154 ARG A CA 1
ATOM 1184 C C . ARG A 1 154 ? -21.245 -6.840 40.338 1.00 98.44 154 ARG A C 1
ATOM 1186 O O . ARG A 1 154 ? -21.593 -7.056 41.492 1.00 98.44 154 ARG A O 1
ATOM 1193 N N . MET A 1 155 ? -21.218 -5.621 39.801 1.00 98.19 155 MET A N 1
ATOM 1194 C CA . MET A 1 155 ? -21.703 -4.439 40.514 1.00 98.19 155 MET A CA 1
ATOM 1195 C C . MET A 1 155 ? -23.207 -4.526 40.765 1.00 98.19 155 MET A C 1
ATOM 1197 O O . MET A 1 155 ? -23.633 -4.282 41.887 1.00 98.19 155 MET A O 1
ATOM 1201 N N . ALA A 1 156 ? -24.001 -4.904 39.760 1.00 98.31 156 ALA A N 1
ATOM 1202 C CA . ALA A 1 156 ? -25.444 -5.083 39.916 1.00 98.31 156 ALA A CA 1
ATOM 1203 C C . ALA A 1 156 ? -25.767 -6.124 41.001 1.00 98.31 156 ALA A C 1
ATOM 1205 O O . ALA A 1 156 ? -26.523 -5.829 41.924 1.00 98.31 156 ALA A O 1
ATOM 1206 N N . ASP A 1 157 ? -25.111 -7.287 40.953 1.00 98.25 157 ASP A N 1
ATOM 1207 C CA . ASP A 1 157 ? -25.286 -8.350 41.944 1.00 98.25 157 ASP A CA 1
ATOM 1208 C C . ASP A 1 157 ? -24.906 -7.883 43.365 1.00 98.25 157 ASP A C 1
ATOM 1210 O O . ASP A 1 157 ? -25.557 -8.252 44.346 1.00 98.25 157 ASP A O 1
ATOM 1214 N N . ASP A 1 158 ? -23.847 -7.078 43.500 1.00 98.25 158 ASP A N 1
ATOM 1215 C CA . ASP A 1 158 ? -23.425 -6.515 44.785 1.00 98.25 158 ASP A CA 1
ATOM 1216 C C . ASP A 1 158 ? -24.428 -5.478 45.314 1.00 98.25 158 ASP A C 1
ATOM 1218 O O . ASP A 1 158 ? -24.837 -5.550 46.476 1.00 98.25 158 ASP A O 1
ATOM 1222 N N . TYR A 1 159 ? -24.911 -4.572 44.459 1.00 98.00 159 TYR A N 1
ATOM 1223 C CA . TYR A 1 159 ? -25.952 -3.610 44.824 1.00 98.00 159 TYR A CA 1
ATOM 1224 C C . TYR A 1 159 ? -27.259 -4.294 45.226 1.00 98.00 159 TYR A C 1
ATOM 1226 O O . TYR A 1 159 ? -27.877 -3.879 46.208 1.00 98.00 159 TYR A O 1
ATOM 1234 N N . ASP A 1 160 ? -27.664 -5.363 44.541 1.00 98.12 160 ASP A N 1
ATOM 1235 C CA . ASP A 1 160 ? -28.856 -6.132 44.899 1.00 98.12 160 ASP A CA 1
ATOM 1236 C C . ASP A 1 160 ? -28.714 -6.788 46.279 1.00 98.12 160 ASP A C 1
ATOM 1238 O O . ASP A 1 160 ? -29.649 -6.754 47.089 1.00 98.12 160 ASP A O 1
ATOM 1242 N N . ARG A 1 161 ? -27.526 -7.319 46.602 1.00 98.00 161 ARG A N 1
ATOM 1243 C CA . ARG A 1 161 ? -27.223 -7.852 47.942 1.00 98.00 161 ARG A CA 1
ATOM 1244 C C . ARG A 1 161 ? -27.261 -6.762 49.006 1.00 98.00 161 ARG A C 1
ATOM 1246 O O . ARG A 1 161 ? -27.872 -6.963 50.058 1.00 98.00 161 ARG A O 1
ATOM 1253 N N . GLN A 1 162 ? -26.654 -5.606 48.739 1.00 97.94 162 GLN A N 1
ATOM 1254 C CA . GLN A 1 162 ? -26.687 -4.465 49.654 1.00 97.94 162 GLN A CA 1
ATOM 1255 C C . GLN A 1 162 ? -28.123 -3.969 49.872 1.00 97.94 162 GLN A C 1
ATOM 1257 O O . GLN A 1 162 ? -28.528 -3.721 51.008 1.00 97.94 162 GLN A O 1
ATOM 1262 N N . LEU A 1 163 ? -28.928 -3.886 48.811 1.00 97.88 163 LEU A N 1
ATOM 1263 C CA . LEU A 1 163 ? -30.326 -3.473 48.879 1.00 97.88 163 LEU A CA 1
ATOM 1264 C C . LEU A 1 163 ? -31.171 -4.467 49.682 1.00 97.88 163 LEU A C 1
ATOM 1266 O O . LEU A 1 163 ? -32.009 -4.049 50.484 1.00 97.88 163 LEU A O 1
ATOM 1270 N N . ALA A 1 164 ? -30.956 -5.772 49.495 1.00 97.56 164 ALA A N 1
ATOM 1271 C CA . ALA A 1 164 ? -31.606 -6.805 50.294 1.00 97.56 164 ALA A CA 1
ATOM 1272 C C . ALA A 1 164 ? -31.247 -6.662 51.783 1.00 97.56 164 ALA A C 1
ATOM 1274 O O . ALA A 1 164 ? -32.150 -6.595 52.620 1.00 97.56 164 ALA A O 1
ATOM 1275 N N . GLY A 1 165 ? -29.958 -6.494 52.100 1.00 97.88 165 GLY A N 1
ATOM 1276 C CA . GLY A 1 165 ? -29.488 -6.251 53.466 1.00 97.88 165 GLY A CA 1
ATOM 1277 C C . GLY A 1 165 ? -30.111 -5.000 54.094 1.00 97.88 165 GLY A C 1
ATOM 1278 O O . GLY A 1 165 ? -30.632 -5.055 55.206 1.00 97.88 165 GLY A O 1
ATOM 1279 N N . LYS A 1 166 ? -30.167 -3.886 53.354 1.00 97.50 166 LYS A N 1
ATOM 1280 C CA . LYS A 1 166 ? -30.793 -2.637 53.821 1.00 97.50 166 LYS A CA 1
ATOM 1281 C C . LYS A 1 166 ? -32.298 -2.771 54.042 1.00 97.50 166 LYS A C 1
ATOM 1283 O O . LYS A 1 166 ? -32.823 -2.234 55.016 1.00 97.50 166 LYS A O 1
ATOM 1288 N N . LYS A 1 167 ? -33.004 -3.510 53.182 1.00 97.75 167 LYS A N 1
ATOM 1289 C CA . LYS A 1 167 ? -34.432 -3.817 53.372 1.00 97.75 167 LYS A CA 1
ATOM 1290 C C . LYS A 1 167 ? -34.666 -4.669 54.623 1.00 97.75 167 LYS A C 1
ATOM 1292 O O . LYS A 1 167 ? -35.662 -4.459 55.315 1.00 97.75 167 LYS A O 1
ATOM 1297 N N . ASP A 1 168 ? -33.773 -5.611 54.917 1.00 97.69 168 ASP A N 1
ATOM 1298 C CA . ASP A 1 168 ? -33.838 -6.427 56.133 1.00 97.69 168 ASP A CA 1
ATOM 1299 C C . ASP A 1 168 ? -33.562 -5.597 57.397 1.00 97.69 168 ASP A C 1
ATOM 1301 O O . ASP A 1 168 ? -34.310 -5.708 58.369 1.00 97.69 168 ASP A O 1
ATOM 1305 N N . GLU A 1 169 ? -32.542 -4.731 57.381 1.00 97.38 169 GLU A N 1
ATOM 1306 C CA . GLU A 1 169 ? -32.253 -3.769 58.459 1.00 97.38 169 GLU A CA 1
ATOM 1307 C C . GLU A 1 169 ? -33.456 -2.858 58.734 1.00 97.38 169 GLU A C 1
ATOM 1309 O O . GLU A 1 169 ? -33.884 -2.724 59.881 1.00 97.38 169 GLU A O 1
ATOM 1314 N N . LEU A 1 170 ? -34.059 -2.297 57.682 1.00 97.31 170 LEU A N 1
ATOM 1315 C CA . LEU A 1 170 ? -35.249 -1.454 57.794 1.00 97.31 170 LEU A CA 1
ATOM 1316 C C . LEU A 1 170 ? -36.415 -2.207 58.450 1.00 97.31 170 LEU A C 1
ATOM 1318 O O . LEU A 1 170 ? -37.061 -1.676 59.353 1.00 97.31 170 LEU A O 1
ATOM 1322 N N . ARG A 1 171 ? -36.671 -3.456 58.034 1.00 97.31 171 ARG A N 1
ATOM 1323 C CA . ARG A 1 171 ? -37.725 -4.293 58.629 1.00 97.31 171 ARG A CA 1
ATOM 1324 C C . ARG A 1 171 ? -37.476 -4.564 60.114 1.00 97.31 171 ARG A C 1
ATOM 1326 O O . ARG A 1 171 ? -38.421 -4.516 60.899 1.00 97.31 171 ARG A O 1
ATOM 1333 N N . LYS A 1 172 ? -36.226 -4.822 60.512 1.00 97.44 172 LYS A N 1
ATOM 1334 C CA . LYS A 1 172 ? -35.859 -5.001 61.929 1.00 97.44 172 LYS A CA 1
ATOM 1335 C C . LYS A 1 172 ? -36.109 -3.727 62.731 1.00 97.44 172 LYS A C 1
ATOM 1337 O O . LYS A 1 172 ? -36.788 -3.792 63.750 1.00 97.44 172 LYS A O 1
ATOM 1342 N N . LEU A 1 173 ? -35.661 -2.577 62.228 1.00 97.38 173 LEU A N 1
ATOM 1343 C CA . LEU A 1 173 ? -35.850 -1.293 62.900 1.00 97.38 173 LEU A CA 1
ATOM 1344 C C . LEU A 1 173 ? -37.337 -0.933 63.044 1.00 97.38 173 LEU A C 1
ATOM 1346 O O . LEU A 1 173 ? -37.776 -0.503 64.105 1.00 97.38 173 LEU A O 1
ATOM 1350 N N . GLN A 1 174 ? -38.149 -1.163 62.007 1.00 96.75 174 GLN A N 1
ATOM 1351 C CA . GLN A 1 174 ? -39.603 -0.962 62.074 1.00 96.75 174 GLN A CA 1
ATOM 1352 C C . GLN A 1 174 ? -40.264 -1.833 63.150 1.00 96.75 174 GLN A C 1
ATOM 1354 O O . GLN A 1 174 ? -41.177 -1.376 63.849 1.00 96.75 174 GLN A O 1
ATOM 1359 N N . LYS A 1 175 ? -39.800 -3.078 63.301 1.00 97.31 175 LYS A N 1
ATOM 1360 C CA . LYS A 1 175 ? -40.260 -3.971 64.364 1.00 97.31 175 LYS A CA 1
ATOM 1361 C C . LYS A 1 175 ? -39.841 -3.454 65.740 1.00 97.31 175 LYS A C 1
ATOM 1363 O O . LYS A 1 175 ? -40.700 -3.336 66.603 1.00 97.31 175 LYS A O 1
ATOM 1368 N N . GLU A 1 176 ? -38.582 -3.062 65.920 1.00 96.81 176 GLU A N 1
ATOM 1369 C CA . GLU A 1 176 ? -38.089 -2.487 67.181 1.00 96.81 176 GLU A CA 1
ATOM 1370 C C . GLU A 1 176 ? -38.857 -1.222 67.585 1.00 96.81 176 GLU A C 1
ATOM 1372 O O . GLU A 1 176 ? -39.236 -1.076 68.745 1.00 96.81 176 GLU A O 1
ATOM 1377 N N . VAL A 1 177 ? -39.166 -0.336 66.633 1.00 97.12 177 VAL A N 1
ATOM 1378 C CA . VAL A 1 177 ? -39.995 0.857 66.880 1.00 97.12 177 VAL A CA 1
ATOM 1379 C C . VAL A 1 177 ? -41.412 0.468 67.313 1.00 97.12 177 VAL A C 1
ATOM 1381 O O . VAL A 1 177 ? -41.976 1.079 68.225 1.00 97.12 177 VAL A O 1
ATOM 1384 N N . SER A 1 178 ? -41.992 -0.557 66.686 1.00 96.00 178 SER A N 1
ATOM 1385 C CA . SER A 1 178 ? -43.326 -1.059 67.040 1.00 96.00 178 SER A CA 1
ATOM 1386 C C . SER A 1 178 ? -43.340 -1.693 68.434 1.00 96.00 178 SER A C 1
ATOM 1388 O O . SER A 1 178 ? -44.229 -1.393 69.234 1.00 96.00 178 SER A O 1
ATOM 1390 N N . ASP A 1 179 ? -42.327 -2.498 68.754 1.00 96.62 179 ASP A N 1
ATOM 1391 C CA . ASP A 1 179 ? -42.149 -3.142 70.057 1.00 96.62 179 ASP A CA 1
ATOM 1392 C C . ASP A 1 179 ? -41.905 -2.096 71.158 1.00 96.62 179 ASP A C 1
ATOM 1394 O O . ASP A 1 179 ? -42.507 -2.167 72.232 1.00 96.62 179 ASP A O 1
ATOM 1398 N N . PHE A 1 180 ? -41.100 -1.063 70.881 1.00 97.19 180 PHE A N 1
ATOM 1399 C CA . PHE A 1 180 ? -40.896 0.073 71.782 1.00 97.19 180 PHE A CA 1
ATOM 1400 C C . PHE A 1 180 ? -42.206 0.816 72.055 1.00 97.19 180 PHE A C 1
ATOM 1402 O O . PHE A 1 180 ? -42.543 1.068 73.213 1.00 97.19 180 PHE A O 1
ATOM 1409 N N . LYS A 1 181 ? -42.989 1.114 71.010 1.00 95.50 181 LYS A N 1
ATOM 1410 C CA . LYS A 1 181 ? -44.302 1.759 71.151 1.00 95.50 181 LYS A CA 1
ATOM 1411 C C . LYS A 1 181 ? -45.258 0.912 71.992 1.00 95.50 181 LYS A C 1
ATOM 1413 O O . LYS A 1 181 ? -45.938 1.453 72.862 1.00 95.50 181 LYS A O 1
ATOM 1418 N N . ALA A 1 182 ? -45.311 -0.400 71.758 1.00 95.25 182 ALA A N 1
ATOM 1419 C CA . ALA A 1 182 ? -46.145 -1.315 72.533 1.00 95.25 182 ALA A CA 1
ATOM 1420 C C . ALA A 1 182 ? -45.726 -1.345 74.010 1.00 95.25 182 ALA A C 1
ATOM 1422 O O . ALA A 1 182 ? -46.576 -1.233 74.896 1.00 95.25 182 ALA A O 1
ATOM 1423 N N . LYS A 1 183 ? -44.416 -1.415 74.277 1.00 95.75 183 LYS A N 1
ATOM 1424 C CA . LYS A 1 183 ? -43.861 -1.382 75.633 1.00 95.75 183 LYS A CA 1
ATOM 1425 C C . LYS A 1 183 ? -44.175 -0.068 76.346 1.00 95.75 183 LYS A C 1
ATOM 1427 O O . LYS A 1 183 ? -44.622 -0.091 77.488 1.00 95.75 183 LYS A O 1
ATOM 1432 N N . LEU A 1 184 ? -44.015 1.064 75.664 1.00 95.56 184 LEU A N 1
ATOM 1433 C CA . LEU A 1 184 ? -44.315 2.384 76.214 1.00 95.56 184 LEU A CA 1
ATOM 1434 C C . LEU A 1 184 ? -45.807 2.532 76.551 1.00 95.56 184 LEU A C 1
ATOM 1436 O O . LEU A 1 184 ? -46.153 2.973 77.644 1.00 95.56 184 LEU A O 1
ATOM 1440 N N . LEU A 1 185 ? -46.699 2.100 75.652 1.00 93.25 185 LEU A N 1
ATOM 1441 C CA . LEU A 1 185 ? -48.142 2.086 75.913 1.00 93.25 185 LEU A CA 1
ATOM 1442 C C . LEU A 1 185 ? -48.517 1.173 77.085 1.00 93.25 185 LEU A C 1
ATOM 1444 O O . LEU A 1 185 ? -49.420 1.516 77.845 1.00 93.25 185 LEU A O 1
ATOM 1448 N N . SER A 1 186 ? -47.847 0.027 77.236 1.00 94.19 186 SER A N 1
ATOM 1449 C CA . SER A 1 186 ? -48.057 -0.870 78.376 1.00 94.19 186 SER A CA 1
ATOM 1450 C C . SER A 1 186 ? -47.728 -0.173 79.694 1.00 94.19 186 SER A C 1
ATOM 1452 O O . SER A 1 186 ? -48.568 -0.164 80.589 1.00 94.19 186 SER A O 1
ATOM 1454 N N . ILE A 1 187 ? -46.559 0.474 79.778 1.00 94.19 187 ILE A N 1
ATOM 1455 C CA . ILE A 1 187 ? -46.125 1.219 80.971 1.00 94.19 187 ILE A CA 1
ATOM 1456 C C . ILE A 1 187 ? -47.127 2.333 81.301 1.00 94.19 187 ILE A C 1
ATOM 1458 O O . ILE A 1 187 ? -47.565 2.454 82.441 1.00 94.19 187 ILE A O 1
ATOM 1462 N N . TYR A 1 188 ? -47.567 3.115 80.309 1.00 93.50 188 TYR A N 1
ATOM 1463 C CA . TYR A 1 188 ? -48.555 4.173 80.550 1.00 93.50 188 TYR A CA 1
ATOM 1464 C C . TYR A 1 188 ? -49.893 3.642 81.075 1.00 93.50 188 TYR A C 1
ATOM 1466 O O . TYR A 1 188 ? -50.476 4.249 81.971 1.00 93.50 188 TYR A O 1
ATOM 1474 N N . LYS A 1 189 ? -50.385 2.513 80.555 1.00 92.25 189 LYS A N 1
ATOM 1475 C CA . LYS A 1 189 ? -51.613 1.883 81.068 1.00 92.25 189 LYS A CA 1
ATOM 1476 C C . LYS A 1 189 ? -51.449 1.409 82.507 1.00 92.25 189 LYS A C 1
ATOM 1478 O O . LYS A 1 189 ? -52.356 1.590 83.315 1.00 92.25 189 LYS A O 1
ATOM 1483 N N . GLU A 1 190 ? -50.298 0.829 82.824 1.00 91.88 190 GLU A N 1
ATOM 1484 C CA . GLU A 1 190 ? -49.959 0.383 84.175 1.00 91.88 190 GLU A CA 1
ATOM 1485 C C . GLU A 1 190 ? -49.964 1.569 85.154 1.00 91.88 190 GLU A C 1
ATOM 1487 O O . GLU A 1 190 ? -50.607 1.509 86.201 1.00 91.88 190 GLU A O 1
ATOM 1492 N N . HIS A 1 191 ? -49.372 2.700 84.754 1.00 91.38 191 HIS A N 1
ATOM 1493 C CA . HIS A 1 191 ? -49.386 3.945 85.527 1.00 91.38 191 HIS A CA 1
ATOM 1494 C C . HIS A 1 191 ? -50.798 4.523 85.700 1.00 91.38 191 HIS A C 1
ATOM 1496 O O . HIS A 1 191 ? -51.146 4.940 86.800 1.00 91.38 191 HIS A O 1
ATOM 1502 N N . LEU A 1 192 ? -51.629 4.543 84.652 1.00 88.62 192 LEU A N 1
ATOM 1503 C CA . LEU A 1 192 ? -53.018 5.016 84.752 1.00 88.62 192 LEU A CA 1
ATOM 1504 C C . LEU A 1 192 ? -53.842 4.159 85.716 1.00 88.62 192 LEU A C 1
ATOM 1506 O O . LEU A 1 192 ? -54.561 4.696 86.550 1.00 88.62 192 LEU A O 1
ATOM 1510 N N . THR A 1 193 ? -53.674 2.838 85.653 1.00 84.94 193 THR A N 1
ATOM 1511 C CA . THR A 1 193 ? -54.350 1.907 86.567 1.00 84.94 193 THR A CA 1
ATOM 1512 C C . THR A 1 193 ? -53.919 2.152 88.016 1.00 84.94 193 THR A C 1
ATOM 1514 O O . THR A 1 193 ? -54.746 2.132 88.924 1.00 84.94 193 THR A O 1
ATOM 1517 N N . ALA A 1 194 ? -52.628 2.426 88.238 1.00 82.25 194 ALA A N 1
ATOM 1518 C CA . ALA A 1 194 ? -52.109 2.781 89.555 1.00 82.25 194 ALA A CA 1
ATOM 1519 C C . ALA A 1 194 ? -52.660 4.125 90.065 1.00 82.25 194 ALA A C 1
ATOM 1521 O O . ALA A 1 194 ? -52.928 4.242 91.255 1.00 82.25 194 ALA A O 1
ATOM 1522 N N . ILE A 1 195 ? -52.854 5.117 89.186 1.00 82.81 195 ILE A N 1
ATOM 1523 C CA . ILE A 1 195 ? -53.445 6.419 89.535 1.00 82.81 195 ILE A CA 1
ATOM 1524 C C . ILE A 1 195 ? -54.934 6.281 89.873 1.00 82.81 195 ILE A C 1
ATOM 1526 O O . ILE A 1 195 ? -55.359 6.815 90.892 1.00 82.81 195 ILE A O 1
ATOM 1530 N N . ASP A 1 196 ? -55.714 5.543 89.080 1.00 79.19 196 ASP A N 1
ATOM 1531 C CA . ASP A 1 196 ? -57.143 5.310 89.351 1.00 79.19 196 ASP A CA 1
ATOM 1532 C C . ASP A 1 196 ? -57.374 4.548 90.669 1.00 79.19 196 ASP A C 1
ATOM 1534 O O . ASP A 1 196 ? -58.407 4.709 91.318 1.00 79.19 196 ASP A O 1
ATOM 1538 N N . ALA A 1 197 ? -56.403 3.733 91.095 1.00 75.81 197 ALA A N 1
ATOM 1539 C CA . ALA A 1 197 ? -56.428 3.052 92.387 1.00 75.81 197 ALA A CA 1
ATOM 1540 C C . ALA A 1 197 ? -56.164 3.990 93.584 1.00 75.81 197 ALA A C 1
ATOM 1542 O O . ALA A 1 197 ? -56.376 3.584 94.730 1.00 75.81 197 ALA A O 1
ATOM 1543 N N . ILE A 1 198 ? -55.719 5.232 93.351 1.00 73.44 198 ILE A N 1
ATOM 1544 C CA . ILE A 1 198 ? -55.583 6.250 94.396 1.00 73.44 198 ILE A CA 1
ATOM 1545 C C . ILE A 1 198 ? -56.969 6.879 94.615 1.00 73.44 198 ILE A C 1
ATOM 1547 O O . ILE A 1 198 ? -57.520 7.487 93.697 1.00 73.44 198 ILE A O 1
ATOM 1551 N N . PRO A 1 199 ? -57.563 6.764 95.816 1.00 69.88 199 PRO A N 1
ATOM 1552 C CA . PRO A 1 199 ? -58.912 7.254 96.069 1.00 69.88 199 PRO A CA 1
ATOM 1553 C C . PRO A 1 199 ? -58.996 8.771 95.851 1.00 69.88 199 PRO A C 1
ATOM 1555 O O . PRO A 1 199 ? -58.365 9.558 96.558 1.00 69.88 199 PRO A O 1
ATOM 1558 N N . SER A 1 200 ? -59.795 9.185 94.864 1.00 52.53 200 SER A N 1
ATOM 1559 C CA . SER A 1 200 ? -60.085 10.594 94.605 1.00 52.53 200 SER A CA 1
ATOM 1560 C C . SER A 1 200 ? -61.007 11.142 95.694 1.00 52.53 200 SER A C 1
ATOM 1562 O O . SER A 1 200 ? -62.165 10.740 95.812 1.00 52.53 200 SER A O 1
ATOM 1564 N N . TYR A 1 201 ? -60.498 12.088 96.483 1.00 54.25 201 TYR A N 1
ATOM 1565 C CA . TYR A 1 201 ? -61.333 12.947 97.313 1.00 54.25 201 TYR A CA 1
ATOM 1566 C C . TYR A 1 201 ? -61.970 13.996 96.397 1.00 54.25 201 TYR A C 1
ATOM 1568 O O . TYR A 1 201 ? -61.293 14.905 95.920 1.00 54.25 201 TYR A O 1
ATOM 1576 N N . LYS A 1 202 ? -63.264 13.841 96.111 1.00 47.06 202 LYS A N 1
ATOM 1577 C CA . LYS A 1 202 ? -64.077 14.832 95.402 1.00 47.06 202 LYS A CA 1
ATOM 1578 C C . LYS A 1 202 ? -64.714 15.731 96.469 1.00 47.06 202 LYS A C 1
ATOM 1580 O O . LYS A 1 202 ? -65.594 15.246 97.177 1.00 47.06 202 LYS A O 1
ATOM 1585 N N . PRO A 1 203 ? -64.285 16.992 96.651 1.00 47.28 203 PRO A N 1
ATOM 1586 C CA . PRO A 1 203 ? -65.008 17.907 97.517 1.00 47.28 203 PRO A CA 1
ATOM 1587 C C . PRO A 1 203 ? -66.275 18.365 96.783 1.00 47.28 203 PRO A C 1
ATOM 1589 O O . PRO A 1 203 ? -66.204 18.902 95.677 1.00 47.28 203 PRO A O 1
ATOM 1592 N N . GLU A 1 204 ? -67.431 18.101 97.386 1.00 44.47 204 GLU A N 1
ATOM 1593 C CA . GLU A 1 204 ? -68.735 18.664 97.023 1.00 44.47 204 GLU A CA 1
ATOM 1594 C C . GLU A 1 204 ? -68.838 20.120 97.552 1.00 44.47 204 GLU A C 1
ATOM 1596 O O . GLU A 1 204 ? -68.173 20.439 98.543 1.00 44.47 204 GLU A O 1
ATOM 1601 N N . PRO A 1 205 ? -69.569 21.035 96.878 1.00 60.19 205 PRO A N 1
ATOM 1602 C CA . PRO A 1 205 ? -69.347 22.480 96.979 1.00 60.19 205 PRO A CA 1
ATOM 1603 C C . PRO A 1 205 ? -70.338 23.197 97.912 1.00 60.19 205 PRO A C 1
ATOM 1605 O O . PRO A 1 205 ? -71.530 22.953 97.803 1.00 60.19 205 PRO A O 1
ATOM 1608 N N . GLU A 1 206 ? -69.871 24.168 98.710 1.00 43.25 206 GLU A N 1
ATOM 1609 C CA . GLU A 1 206 ? -70.671 25.252 99.333 1.00 43.25 206 GLU A CA 1
ATOM 1610 C C . GLU A 1 206 ? -69.774 26.503 99.615 1.00 43.25 206 GLU A C 1
ATOM 1612 O O . GLU A 1 206 ? -68.550 26.380 99.540 1.00 43.25 206 GLU A O 1
ATOM 1617 N N . PRO A 1 207 ? -70.302 27.721 99.901 1.00 46.38 207 PRO A N 1
ATOM 1618 C CA . PRO A 1 207 ? -70.635 28.799 98.960 1.00 46.38 207 PRO A CA 1
ATOM 1619 C C . PRO A 1 207 ? -69.769 30.084 99.144 1.00 46.38 207 PRO A C 1
ATOM 1621 O O . PRO A 1 207 ? -69.001 30.227 100.090 1.00 46.38 207 PRO A O 1
ATOM 1624 N N . VAL A 1 208 ? -69.906 31.032 98.207 1.00 58.69 208 VAL A N 1
ATOM 1625 C CA . VAL A 1 208 ? -69.094 32.262 97.978 1.00 58.69 208 VAL A CA 1
ATOM 1626 C C . VAL A 1 208 ? -69.346 33.395 99.010 1.00 58.69 208 VAL A C 1
ATOM 1628 O O . VAL A 1 208 ? -70.464 33.488 99.520 1.00 58.69 208 VAL A O 1
ATOM 1631 N N . PRO A 1 209 ? -68.379 34.316 99.269 1.00 46.34 209 PRO A N 1
ATOM 1632 C CA . PRO A 1 209 ? -68.512 35.663 98.675 1.00 46.34 209 PRO A CA 1
ATOM 1633 C C . PRO A 1 209 ? -67.197 36.362 98.226 1.00 46.34 209 PRO A C 1
ATOM 1635 O O . PRO A 1 209 ? -66.229 36.480 98.969 1.00 46.34 209 PRO A O 1
ATOM 1638 N N . GLU A 1 210 ? -67.223 36.846 96.978 1.00 46.09 210 GLU A N 1
ATOM 1639 C CA . GLU A 1 210 ? -66.929 38.215 96.496 1.00 46.09 210 GLU A CA 1
ATOM 1640 C C . GLU A 1 210 ? -65.825 39.087 97.159 1.00 46.09 210 GLU A C 1
ATOM 1642 O O . GLU A 1 210 ? -66.047 39.690 98.207 1.00 46.09 210 GLU A O 1
ATOM 1647 N N . LYS A 1 211 ? -64.695 39.323 96.463 1.00 42.16 211 LYS A N 1
ATOM 1648 C CA . LYS A 1 211 ? -64.421 40.525 95.622 1.00 42.16 211 LYS A CA 1
ATOM 1649 C C . LYS A 1 211 ? -62.944 40.640 95.179 1.00 42.16 211 LYS A C 1
ATOM 1651 O O . LYS A 1 211 ? -62.015 40.558 95.972 1.00 42.16 211 LYS A O 1
ATOM 1656 N N . GLU A 1 212 ? -62.812 40.870 93.875 1.00 46.25 212 GLU A N 1
ATOM 1657 C CA . GLU A 1 212 ? -61.678 41.276 93.016 1.00 46.25 212 GLU A CA 1
ATOM 1658 C C . GLU A 1 212 ? -61.022 42.636 93.406 1.00 46.25 212 GLU A C 1
ATOM 1660 O O . GLU A 1 212 ? -61.657 43.359 94.181 1.00 46.25 212 GLU A O 1
ATOM 1665 N N . PRO A 1 213 ? -59.814 43.046 92.900 1.00 48.91 213 PRO A N 1
ATOM 1666 C CA . PRO A 1 213 ? -59.463 43.122 91.460 1.00 48.91 213 PRO A CA 1
ATOM 1667 C C . PRO A 1 213 ? -58.048 42.682 90.992 1.00 48.91 213 PRO A C 1
ATOM 1669 O O . PRO A 1 213 ? -57.051 42.953 91.651 1.00 48.91 213 PRO A O 1
ATOM 1672 N N . VAL A 1 214 ? -58.042 42.027 89.808 1.00 50.84 214 VAL A N 1
ATOM 1673 C CA . VAL A 1 214 ? -57.224 42.167 88.555 1.00 50.84 214 VAL A CA 1
ATOM 1674 C C . VAL A 1 214 ? -55.883 42.949 88.578 1.00 50.84 214 VAL A C 1
ATOM 1676 O O . VAL A 1 214 ? -55.751 43.848 89.401 1.00 50.84 214 VAL A O 1
ATOM 1679 N N . PRO A 1 215 ? -54.930 42.769 87.611 1.00 49.78 215 PRO A N 1
ATOM 1680 C CA . PRO A 1 215 ? -55.058 42.169 86.258 1.00 49.78 215 PRO A CA 1
ATOM 1681 C C . PRO A 1 215 ? -53.918 41.194 85.844 1.00 49.78 215 PRO A C 1
ATOM 1683 O O . PRO A 1 215 ? -52.817 41.235 86.373 1.00 49.78 215 PRO A O 1
ATOM 1686 N N . HIS A 1 216 ? -54.151 40.168 85.020 1.00 41.47 216 HIS A N 1
ATOM 1687 C CA . HIS A 1 216 ? -54.402 40.154 83.565 1.00 41.47 216 HIS A CA 1
ATOM 1688 C C . HIS A 1 216 ? -53.165 40.452 82.698 1.00 41.47 216 HIS A C 1
ATOM 1690 O O . HIS A 1 216 ? -52.698 41.585 82.668 1.00 41.47 216 HIS A O 1
ATOM 1696 N N . ALA A 1 217 ? -52.698 39.408 81.999 1.00 38.09 217 ALA A N 1
ATOM 1697 C CA . ALA A 1 217 ? -51.998 39.351 80.701 1.00 38.09 217 ALA A CA 1
ATOM 1698 C C . ALA A 1 217 ? -51.196 38.029 80.714 1.00 38.09 217 ALA A C 1
ATOM 1700 O O . ALA A 1 217 ? -50.313 37.849 81.542 1.00 38.09 217 ALA A O 1
ATOM 1701 N N . GLY A 1 218 ? -51.542 36.980 79.967 1.00 38.16 218 GLY A N 1
ATOM 1702 C CA . GLY A 1 218 ? -51.722 37.040 78.523 1.00 38.16 218 GLY A CA 1
ATOM 1703 C C . GLY A 1 218 ? -50.365 37.340 77.899 1.00 38.16 218 GLY A C 1
ATOM 1704 O O . GLY A 1 218 ? -49.965 38.490 77.911 1.00 38.16 218 GLY A O 1
ATOM 1705 N N . GLU A 1 219 ? -49.603 36.313 77.518 1.00 36.41 219 GLU A N 1
ATOM 1706 C CA . GLU A 1 219 ? -49.164 36.119 76.131 1.00 36.41 219 GLU A CA 1
ATOM 1707 C C . GLU A 1 219 ? -48.156 34.952 76.012 1.00 36.41 219 GLU A C 1
ATOM 1709 O O . GLU A 1 219 ? -47.182 34.854 76.748 1.00 36.41 219 GLU A O 1
ATOM 1714 N N . SER A 1 220 ? -48.400 34.124 74.994 1.00 35.38 220 SER A N 1
ATOM 1715 C CA . SER A 1 220 ? -47.401 33.611 74.045 1.00 35.38 220 SER A CA 1
ATOM 1716 C C . SER A 1 220 ? -46.356 32.568 74.453 1.00 35.38 220 SER A C 1
ATOM 1718 O O . SER A 1 220 ? -45.374 32.837 75.125 1.00 35.38 220 SER A O 1
ATOM 1720 N N . ARG A 1 221 ? -46.570 31.381 73.862 1.00 44.56 221 ARG A N 1
ATOM 1721 C CA . ARG A 1 221 ? -45.660 30.613 72.981 1.00 44.56 221 ARG A CA 1
ATOM 1722 C C . ARG A 1 221 ? -44.151 30.593 73.305 1.00 44.56 221 ARG A C 1
ATOM 1724 O O . ARG A 1 221 ? -43.533 31.644 73.398 1.00 44.56 221 ARG A O 1
ATOM 1731 N N . PRO A 1 222 ? -43.506 29.410 73.271 1.00 46.50 222 PRO A N 1
ATOM 1732 C CA . PRO A 1 222 ? -42.053 29.337 73.276 1.00 46.50 222 PRO A CA 1
ATOM 1733 C C . PRO A 1 222 ? -41.506 29.839 71.935 1.00 46.50 222 PRO A C 1
ATOM 1735 O O . PRO A 1 222 ? -41.721 29.213 70.894 1.00 46.50 222 PRO A O 1
ATOM 1738 N N . ASP A 1 223 ? -40.807 30.970 71.985 1.00 37.50 223 ASP A N 1
ATOM 1739 C CA . ASP A 1 223 ? -39.935 31.436 70.918 1.00 37.50 223 ASP A CA 1
ATOM 1740 C C . ASP A 1 223 ? -38.790 30.444 70.708 1.00 37.50 223 ASP A C 1
ATOM 1742 O O . ASP A 1 223 ? -38.092 30.024 71.635 1.00 37.50 223 ASP A O 1
ATOM 1746 N N . ALA A 1 224 ? -38.611 30.086 69.443 1.00 46.72 224 ALA A N 1
ATOM 1747 C CA . ALA A 1 224 ? -37.393 29.495 68.946 1.00 46.72 224 ALA A CA 1
ATOM 1748 C C . ALA A 1 224 ? -36.244 30.493 69.130 1.00 46.72 224 ALA A C 1
ATOM 1750 O O . ALA A 1 224 ? -36.348 31.641 68.700 1.00 46.72 224 ALA A O 1
ATOM 1751 N N . GLN A 1 225 ? -35.114 30.034 69.667 1.00 44.25 225 GLN A N 1
ATOM 1752 C CA . GLN A 1 225 ? -33.832 30.639 69.331 1.00 44.25 225 GLN A CA 1
ATOM 1753 C C . GLN A 1 225 ? -32.811 29.583 68.897 1.00 44.25 225 GLN A C 1
ATOM 1755 O O . GLN A 1 225 ? -32.745 28.502 69.490 1.00 44.25 225 GLN A O 1
ATOM 1760 N N . PRO A 1 226 ? -32.043 29.888 67.836 1.00 50.75 226 PRO A N 1
ATOM 1761 C CA . PRO A 1 226 ? -31.066 29.000 67.240 1.00 50.75 226 PRO A CA 1
ATOM 1762 C C . PRO A 1 226 ? -29.730 29.136 67.976 1.00 50.75 226 PRO A C 1
ATOM 1764 O O . PRO A 1 226 ? -29.280 30.241 68.276 1.00 50.75 226 PRO A O 1
ATOM 1767 N N . VAL A 1 227 ? -29.061 28.015 68.235 1.00 42.69 227 VAL A N 1
ATOM 1768 C CA . VAL A 1 227 ? -27.656 28.038 68.646 1.00 42.69 227 VAL A CA 1
ATOM 1769 C C . VAL A 1 227 ? -26.761 28.029 67.411 1.00 42.69 227 VAL A C 1
ATOM 1771 O O . VAL A 1 227 ? -26.689 27.060 66.663 1.00 42.69 227 VAL A O 1
ATOM 1774 N N . ASN A 1 228 ? -26.176 29.209 67.228 1.00 37.78 228 ASN A N 1
ATOM 1775 C CA . ASN A 1 228 ? -24.995 29.623 66.485 1.00 37.78 228 ASN A CA 1
ATOM 1776 C C . ASN A 1 228 ? -24.158 28.588 65.728 1.00 37.78 228 ASN A C 1
ATOM 1778 O O . ASN A 1 228 ? -23.661 27.602 66.266 1.00 37.78 228 ASN A O 1
ATOM 1782 N N . ALA A 1 229 ? -23.882 29.002 64.493 1.00 43.69 229 ALA A N 1
ATOM 1783 C CA . ALA A 1 229 ? -22.708 28.676 63.717 1.00 43.69 229 ALA A CA 1
ATOM 1784 C C . ALA A 1 229 ? -21.481 29.475 64.199 1.00 43.69 229 ALA A C 1
ATOM 1786 O O . ALA A 1 229 ? -21.547 30.686 64.389 1.00 43.69 229 ALA A O 1
ATOM 1787 N N . GLU A 1 230 ? -20.358 28.777 64.281 1.00 42.16 230 GLU A N 1
ATOM 1788 C CA . GLU A 1 230 ? -18.966 29.229 64.190 1.00 42.16 230 GLU A CA 1
ATOM 1789 C C . GLU A 1 230 ? -18.269 28.080 63.432 1.00 42.16 230 GLU A C 1
ATOM 1791 O O . GLU A 1 230 ? -18.593 26.923 63.685 1.00 42.16 230 GLU A O 1
ATOM 1796 N N . LYS A 1 231 ? -17.339 28.218 62.489 1.00 34.59 231 LYS A N 1
ATOM 1797 C CA . LYS A 1 231 ? -16.615 29.307 61.825 1.00 34.59 231 LYS A CA 1
ATOM 1798 C C . LYS A 1 231 ? -15.751 28.601 60.742 1.00 34.59 231 LYS A C 1
ATOM 1800 O O . LYS A 1 231 ? -15.633 27.381 60.769 1.00 34.59 231 LYS A O 1
ATOM 1805 N N . GLU A 1 232 ? -15.102 29.384 59.878 1.00 40.03 232 GLU A N 1
ATOM 1806 C CA . GLU A 1 232 ? -13.912 29.033 59.060 1.00 40.03 232 GLU A CA 1
ATOM 1807 C C . GLU A 1 232 ? -14.138 28.649 57.585 1.00 40.03 232 GLU A C 1
ATOM 1809 O O . GLU A 1 232 ? -14.100 27.502 57.157 1.00 40.03 232 GLU A O 1
ATOM 1814 N N . GLU A 1 233 ? -14.374 29.691 56.784 1.00 36.75 233 GLU A N 1
ATOM 1815 C CA . GLU A 1 233 ? -13.408 30.212 55.798 1.00 36.75 233 GLU A CA 1
ATOM 1816 C C . GLU A 1 233 ? -12.172 29.336 55.496 1.00 36.75 233 GLU A C 1
ATOM 1818 O O . GLU A 1 233 ? -11.280 29.206 56.327 1.00 36.75 233 GLU A O 1
ATOM 1823 N N . SER A 1 234 ? -12.049 28.854 54.255 1.00 32.94 234 SER A N 1
ATOM 1824 C CA . SER A 1 234 ? -10.906 29.203 53.395 1.00 32.94 234 SER A CA 1
ATOM 1825 C C . SER A 1 234 ? -11.105 28.690 51.966 1.00 32.94 234 SER A C 1
ATOM 1827 O O . SER A 1 234 ? -11.635 27.609 51.715 1.00 32.94 234 SER A O 1
ATOM 1829 N N . ALA A 1 235 ? -10.691 29.531 51.029 1.00 35.31 235 ALA A N 1
ATOM 1830 C CA . ALA A 1 235 ? -10.838 29.419 49.593 1.00 35.31 235 ALA A CA 1
ATOM 1831 C C . ALA A 1 235 ? -9.920 28.362 48.955 1.00 35.31 235 ALA A C 1
ATOM 1833 O O . ALA A 1 235 ? -8.783 28.183 49.383 1.00 35.31 235 ALA A O 1
ATOM 1834 N N . SER A 1 236 ? -10.345 27.791 47.821 1.00 33.25 236 SER A N 1
ATOM 1835 C CA . SER A 1 236 ? -9.422 27.516 46.714 1.00 33.25 236 SER A CA 1
ATOM 1836 C C . SER A 1 236 ? -10.149 27.358 45.373 1.00 33.25 236 SER A C 1
ATOM 1838 O O . SER A 1 236 ? -10.946 26.447 45.180 1.00 33.25 236 SER A O 1
ATOM 1840 N N . ALA A 1 237 ? -9.830 28.301 44.486 1.00 38.41 237 ALA A N 1
ATOM 1841 C CA . ALA A 1 237 ? -9.588 28.167 43.052 1.00 38.41 237 ALA A CA 1
ATOM 1842 C C . ALA A 1 237 ? -10.597 27.419 42.157 1.00 38.41 237 ALA A C 1
ATOM 1844 O O . ALA A 1 237 ? -10.648 26.197 42.065 1.00 38.41 237 ALA A O 1
ATOM 1845 N N . VAL A 1 238 ? -11.278 28.244 41.361 1.00 40.66 238 VAL A N 1
ATOM 1846 C CA . VAL A 1 238 ? -11.813 27.959 40.028 1.00 40.66 238 VAL A CA 1
ATOM 1847 C C . VAL A 1 238 ? -10.706 27.391 39.129 1.00 40.66 238 VAL A C 1
ATOM 1849 O O . VAL A 1 238 ? -9.766 28.114 38.801 1.00 40.66 238 VAL A O 1
ATOM 1852 N N . ASP A 1 239 ? -10.843 26.138 38.695 1.00 37.91 239 ASP A N 1
ATOM 1853 C CA . ASP A 1 239 ? -10.099 25.589 37.557 1.00 37.91 239 ASP A CA 1
ATOM 1854 C C . ASP A 1 239 ? -11.023 25.532 36.337 1.00 37.91 239 ASP A C 1
ATOM 1856 O O . ASP A 1 239 ? -12.152 25.035 36.394 1.00 37.91 239 ASP A O 1
ATOM 1860 N N . LYS A 1 240 ? -10.567 26.146 35.248 1.00 39.06 240 LYS A N 1
ATOM 1861 C CA . LYS A 1 240 ? -11.315 26.263 34.001 1.00 39.06 240 LYS A CA 1
ATOM 1862 C C . LYS A 1 240 ? -11.273 24.914 33.299 1.00 39.06 240 LYS A C 1
ATOM 1864 O O . LYS A 1 240 ? -10.198 24.409 32.999 1.00 39.06 240 LYS A O 1
ATOM 1869 N N . GLY A 1 241 ? -12.455 24.381 32.996 1.00 35.00 241 GLY A N 1
ATOM 1870 C CA . GLY A 1 241 ? -12.621 23.174 32.196 1.00 35.00 241 GLY A CA 1
ATOM 1871 C C . GLY A 1 241 ? -11.796 23.231 30.911 1.00 35.00 241 GLY A C 1
ATOM 1872 O O . GLY A 1 241 ? -11.978 24.115 30.075 1.00 35.00 241 GLY A O 1
ATOM 1873 N N . HIS A 1 242 ? -10.878 22.279 30.787 1.00 41.06 242 HIS A N 1
ATOM 1874 C CA . HIS A 1 242 ? -10.221 21.925 29.544 1.00 41.06 242 HIS A CA 1
ATOM 1875 C C . HIS A 1 242 ? -11.035 20.780 28.933 1.00 41.06 242 HIS A C 1
ATOM 1877 O O . HIS A 1 242 ? -10.927 19.634 29.367 1.00 41.06 242 HIS A O 1
ATOM 1883 N N . ASP A 1 243 ? -11.914 21.109 27.987 1.00 50.00 243 ASP A N 1
ATOM 1884 C CA . ASP A 1 243 ? -12.628 20.129 27.166 1.00 50.00 243 ASP A CA 1
ATOM 1885 C C . ASP A 1 243 ? -11.630 19.451 26.208 1.00 50.00 243 ASP A C 1
ATOM 1887 O O . ASP A 1 243 ? -11.011 20.146 25.400 1.00 50.00 243 ASP A O 1
ATOM 1891 N N . PRO A 1 244 ? -11.459 18.114 26.224 1.00 49.56 244 PRO A N 1
ATOM 1892 C CA . PRO A 1 244 ? -10.514 17.436 25.339 1.00 49.56 244 PRO A CA 1
ATOM 1893 C C . PRO A 1 244 ? -11.127 17.033 23.982 1.00 49.56 244 PRO A C 1
ATOM 1895 O O . PRO A 1 244 ? -10.601 16.139 23.324 1.00 49.56 244 PRO A O 1
ATOM 1898 N N . LEU A 1 245 ? -12.239 17.643 23.547 1.00 44.25 245 LEU A N 1
ATOM 1899 C CA . LEU A 1 245 ? -12.993 17.211 22.355 1.00 44.25 245 LEU A CA 1
ATOM 1900 C C . LEU A 1 245 ? -13.367 18.340 21.383 1.00 44.25 245 LEU A C 1
ATOM 1902 O O . LEU A 1 245 ? -14.443 18.333 20.792 1.00 44.25 245 LEU A O 1
ATOM 1906 N N . SER A 1 246 ? -12.449 19.266 21.132 1.00 40.75 246 SER A N 1
ATOM 1907 C CA . SER A 1 246 ? -12.491 20.114 19.934 1.00 40.75 246 SER A CA 1
ATOM 1908 C C . SER A 1 246 ? -11.295 19.793 19.043 1.00 40.75 246 SER A C 1
ATOM 1910 O O . SER A 1 246 ? -10.333 20.550 18.957 1.00 40.75 246 SER A O 1
ATOM 1912 N N . ALA A 1 247 ? -11.343 18.618 18.412 1.00 45.78 247 ALA A N 1
ATOM 1913 C CA . ALA A 1 247 ? -10.519 18.337 17.248 1.00 45.78 247 ALA A CA 1
ATOM 1914 C C . ALA A 1 247 ? -11.063 19.184 16.091 1.00 45.78 247 ALA A C 1
ATOM 1916 O O . ALA A 1 247 ? -12.174 18.951 15.612 1.00 45.78 247 ALA A O 1
ATOM 1917 N N . GLU A 1 248 ? -10.294 20.190 15.681 1.00 44.62 248 GLU A N 1
ATOM 1918 C CA . GLU A 1 248 ? -10.500 20.889 14.419 1.00 44.62 248 GLU A CA 1
ATOM 1919 C C . GLU A 1 248 ? -10.425 19.861 13.286 1.00 44.62 248 GLU A C 1
ATOM 1921 O O . GLU A 1 248 ? -9.362 19.364 12.919 1.00 44.62 248 GLU A O 1
ATOM 1926 N N . ILE A 1 249 ? -11.591 19.505 12.755 1.00 48.06 249 ILE A N 1
ATOM 1927 C CA . ILE A 1 249 ? -11.714 18.858 11.457 1.00 48.06 249 ILE A CA 1
ATOM 1928 C C . ILE A 1 249 ? -11.398 19.957 10.445 1.00 48.06 249 ILE A C 1
ATOM 1930 O O . ILE A 1 249 ? -12.247 20.800 10.149 1.00 48.06 249 ILE A O 1
ATOM 1934 N N . SER A 1 250 ? -10.160 19.984 9.954 1.00 47.66 250 SER A N 1
ATOM 1935 C CA . SER A 1 250 ? -9.804 20.774 8.784 1.00 47.66 250 SER A CA 1
ATOM 1936 C C . SER A 1 250 ? -10.618 20.254 7.601 1.00 47.66 250 SER A C 1
ATOM 1938 O O . SER A 1 250 ? -10.452 19.123 7.140 1.00 47.66 250 SER A O 1
ATOM 1940 N N . TYR A 1 251 ? -11.559 21.076 7.143 1.00 46.09 251 TYR A N 1
ATOM 1941 C CA . TYR A 1 251 ? -12.254 20.844 5.889 1.00 46.09 251 TYR A CA 1
ATOM 1942 C C . TYR A 1 251 ? -11.220 20.855 4.762 1.00 46.09 251 TYR A C 1
ATOM 1944 O O . TYR A 1 251 ? -10.498 21.830 4.560 1.00 46.09 251 TYR A O 1
ATOM 1952 N N . PHE A 1 252 ? -11.142 19.724 4.073 1.00 40.72 252 PHE A N 1
ATOM 1953 C CA . PHE A 1 252 ? -10.461 19.548 2.805 1.00 40.72 252 PHE A CA 1
ATOM 1954 C C . PHE A 1 252 ? -11.208 20.412 1.777 1.00 40.72 252 PHE A C 1
ATOM 1956 O O . PHE A 1 252 ? -12.354 20.118 1.436 1.00 40.72 252 PHE A O 1
ATOM 1963 N N . ASP A 1 253 ? -10.599 21.525 1.378 1.00 50.78 253 ASP A N 1
ATOM 1964 C CA . ASP A 1 253 ? -11.088 22.413 0.324 1.00 50.78 253 ASP A CA 1
ATOM 1965 C C . ASP A 1 253 ? -10.805 21.751 -1.033 1.00 50.78 253 ASP A C 1
ATOM 1967 O O . ASP A 1 253 ? -9.713 21.866 -1.586 1.00 50.78 253 ASP A O 1
ATOM 1971 N N . ASP A 1 254 ? -11.770 20.963 -1.512 1.00 55.41 254 ASP A N 1
ATOM 1972 C CA . ASP A 1 254 ? -11.825 20.462 -2.886 1.00 55.41 254 ASP A CA 1
ATOM 1973 C C . ASP A 1 254 ? -12.885 21.274 -3.638 1.00 55.41 254 ASP A C 1
ATOM 1975 O O . ASP A 1 254 ? -14.090 21.031 -3.540 1.00 55.41 254 ASP A O 1
ATOM 1979 N N . GLY A 1 255 ? -12.416 22.309 -4.328 1.00 47.66 255 GLY A N 1
ATOM 1980 C CA . GLY A 1 255 ? -13.242 23.263 -5.054 1.00 47.66 255 GLY A CA 1
ATOM 1981 C C . GLY A 1 255 ? -12.461 23.880 -6.202 1.00 47.66 255 GLY A C 1
ATOM 1982 O O . GLY A 1 255 ? -12.051 25.034 -6.142 1.00 47.66 255 GLY A O 1
ATOM 1983 N N . GLY A 1 256 ? -12.240 23.099 -7.259 1.00 46.06 256 GLY A N 1
ATOM 1984 C CA . GLY A 1 256 ? -11.733 23.623 -8.521 1.00 46.06 256 GLY A CA 1
ATOM 1985 C C . GLY A 1 256 ? -12.676 24.668 -9.124 1.00 46.06 256 GLY A C 1
ATOM 1986 O O . GLY A 1 256 ? -13.862 24.397 -9.293 1.00 46.06 256 GLY A O 1
ATOM 1987 N N . ALA A 1 257 ? -12.127 25.827 -9.495 1.00 53.81 257 ALA A N 1
ATOM 1988 C CA . ALA A 1 257 ? -12.652 26.712 -10.535 1.00 53.81 257 ALA A CA 1
ATOM 1989 C C . ALA A 1 257 ? -11.616 27.795 -10.919 1.00 53.81 257 ALA A C 1
ATOM 1991 O O . ALA A 1 257 ? -11.278 28.652 -10.111 1.00 53.81 257 ALA A O 1
ATOM 1992 N N . GLU A 1 258 ? -11.218 27.749 -12.194 1.00 50.38 258 GLU A N 1
ATOM 1993 C CA . GLU A 1 258 ? -10.759 28.846 -13.070 1.00 50.38 258 GLU A CA 1
ATOM 1994 C C . GLU A 1 258 ? -9.299 29.346 -13.029 1.00 50.38 258 GLU A C 1
ATOM 1996 O O . GLU A 1 258 ? -8.768 29.785 -12.010 1.00 50.38 258 GLU A O 1
ATOM 2001 N N . GLY A 1 259 ? -8.691 29.320 -14.227 1.00 44.59 259 GLY A N 1
ATOM 2002 C CA . GLY A 1 259 ? -7.356 29.802 -14.583 1.00 44.59 259 GLY A CA 1
ATOM 2003 C C . GLY A 1 259 ? -6.838 29.132 -15.848 1.00 44.59 259 GLY A C 1
ATOM 2004 O O . GLY A 1 259 ? -5.889 28.332 -15.715 1.00 44.59 259 GLY A O 1
#

Mean predicted aligned error: 20.67 Å

Foldseek 3Di:
DDDDDDDDDDDDDDDDDDDDPPDPDDDDDDPVDDPPQDLVNLVPDADDDPPDDPDDDDDRVVVVVVSVVVSVVVVVVVVVVVVVVVVVVVVVVVVVVVVVVVVVVVVVVVVVVVVVVVVVVVVVVVVVVVVVVVVVVVVVVVVVVVVVVVVVVVVVVVVVVVVVVVVVVVVVVVVVVVVVVVVVVVVVVVVVVVVVVPDDDDDDDDDDDDDDDDDDDDDDDDDDDDDDDDDDDDDDDDDDDDDPPPDPPPDDPPDDDDD

Radius of gyration: 68.59 Å; Cα contacts (8 Å, |Δi|>4): 18; chains: 1; bounding box: 124×84×194 Å

Solvent-accessible surface area (backbone atoms only — not comparable to full-atom values): 16971 Å² total; per-residue (Å²): 136,89,88,84,82,90,78,86,79,90,78,76,91,82,79,85,82,78,90,70,82,76,72,96,80,72,85,88,77,58,97,84,58,76,81,76,73,46,74,68,55,60,69,70,65,78,81,81,76,69,75,96,57,97,87,81,64,81,58,65,69,64,52,53,53,49,46,50,53,51,47,55,53,49,52,51,49,52,50,50,53,53,56,48,49,55,49,49,52,51,51,50,52,52,49,53,54,50,53,52,51,52,49,55,52,50,54,51,51,52,51,51,51,54,50,50,51,50,49,52,51,51,50,53,49,50,48,53,49,48,54,50,50,54,50,51,52,51,51,52,48,52,49,50,52,50,52,50,50,53,50,52,50,52,48,50,56,49,50,51,50,51,50,53,52,51,54,50,52,50,53,51,51,56,48,52,54,51,51,50,51,52,52,50,52,49,53,54,51,54,52,50,55,57,53,70,68,49,84,80,85,78,84,81,89,84,87,88,83,92,85,86,81,88,82,92,77,89,81,81,79,88,77,87,78,83,86,78,89,84,84,81,90,81,89,82,80,92,77,82,85,78,76,93,79,77,76,82,78,76,78,81,87,84,76,92,79,92,133